Protein AF-A0AAV6K016-F1 (afdb_monomer)

Organism: NCBI:txid479676

Sequence (277 aa):
MRVSLERKKTILVPYMKEHVPKYHQWMQDPALLQATGSEPLTLDEEYQMQLSWTQDPQKQTFIVLDKELVVGDFIHGNAHTEAMVGDVNIYMNDLDDSQMAEIEIMIAEPKRKNVKHRFCYKESVFHDTCQHHVVLTGNIFSKTHHFPDFRVFQSIRRLVFVLKHETNVHEIGDSRGKGIGKESVLMLMAFAVENFSIHIFRAKIGESNEASLLMFRKLGFMEVSHSEIFKEVSLNLSLRALENDTNIASYNLYSSFAFYKTALVNMVKRLDQCDGS

InterPro domains:
  IPR000182 GNAT domain [PF13302] (11-110)
  IPR016181 Acyl-CoA N-acyltransferase [SSF55729] (3-112)
  IPR016181 Acyl-CoA N-acyltransferase [SSF55729] (174-224)
  IPR039135 N-acetyltransferase 9-like [PTHR13256] (3-113)

Radius of gyration: 28.61 Å; Cα contacts (8 Å, |Δi|>4): 320; chains: 1; bounding box: 78×41×94 Å

Secondary structure (DSSP, 8-state):
----EE-SSEEEEE--GGGHHHHHHHTT-HHHHHHHTPPP--HHHHHHHHHHHHH-TTEEEEEEEEGGG--SS--TT---GGGEEEEEEEE---SS-TTEEEEEEEE-SPPPP------------------S-------------------STTSSSSSS---------------TTSSHHHHHHHHHHHHHHHHH---EEEEEEETT-HHHHHHHHHTT-EEEEEETTTTEEEEEEETTHHHHT--------S-HHHHHHHHHHHHHHHHHHHTT-

Structure (mmCIF, N/CA/C/O backbone):
data_AF-A0AAV6K016-F1
#
_entry.id   AF-A0AAV6K016-F1
#
loop_
_atom_site.group_PDB
_atom_site.id
_atom_site.type_symbol
_atom_site.label_atom_id
_atom_site.label_alt_id
_atom_site.label_comp_id
_atom_site.label_asym_id
_atom_site.label_entity_id
_atom_site.label_seq_id
_atom_site.pdbx_PDB_ins_code
_atom_site.Cartn_x
_atom_site.Cartn_y
_atom_site.Cartn_z
_atom_site.occupancy
_atom_site.B_iso_or_equiv
_atom_site.auth_seq_id
_atom_site.auth_comp_id
_atom_site.auth_asym_id
_atom_site.auth_atom_id
_atom_site.pdbx_PDB_model_num
ATOM 1 N N . MET A 1 1 ? -2.444 18.853 -6.713 1.00 40.56 1 MET A N 1
ATOM 2 C CA . MET A 1 1 ? -3.832 18.754 -6.207 1.00 40.56 1 MET A CA 1
ATOM 3 C C . MET A 1 1 ? -3.907 17.486 -5.369 1.00 40.56 1 MET A C 1
ATOM 5 O O . MET A 1 1 ? -3.569 16.436 -5.892 1.00 40.56 1 MET A O 1
ATOM 9 N N . ARG A 1 2 ? -4.219 17.570 -4.070 1.00 60.19 2 ARG A N 1
ATOM 10 C CA . ARG A 1 2 ? -4.312 16.397 -3.179 1.00 60.19 2 ARG A CA 1
ATOM 11 C C . ARG A 1 2 ? -5.690 15.754 -3.362 1.00 60.19 2 ARG A C 1
ATOM 13 O O . ARG A 1 2 ? -6.633 16.113 -2.670 1.00 60.19 2 ARG A O 1
ATOM 20 N N . VAL A 1 3 ? -5.818 14.910 -4.382 1.00 79.12 3 VAL A N 1
ATOM 21 C CA . VAL A 1 3 ? -7.086 14.275 -4.773 1.00 79.12 3 VAL A CA 1
ATOM 22 C C . VAL A 1 3 ? -7.323 13.037 -3.914 1.00 79.12 3 VAL A C 1
ATOM 24 O O . VAL A 1 3 ? -6.416 12.225 -3.758 1.00 79.12 3 VAL A O 1
ATOM 27 N N . SER A 1 4 ? -8.531 12.888 -3.365 1.00 89.75 4 SER A N 1
ATOM 28 C CA . SER A 1 4 ? -8.984 11.606 -2.813 1.00 89.75 4 SER A CA 1
ATOM 29 C C . SER A 1 4 ? -9.671 10.795 -3.907 1.00 89.75 4 SER A C 1
ATOM 31 O O . SER A 1 4 ? -10.359 11.360 -4.757 1.00 89.75 4 SER A O 1
ATOM 33 N N . LEU A 1 5 ? -9.506 9.479 -3.874 1.00 88.94 5 LEU A N 1
ATOM 34 C CA . LEU A 1 5 ? -10.112 8.552 -4.822 1.00 88.94 5 LEU A CA 1
ATOM 35 C C . LEU A 1 5 ? -11.193 7.755 -4.103 1.00 88.94 5 LEU A C 1
ATOM 37 O O . LEU A 1 5 ? -10.978 7.306 -2.982 1.00 88.94 5 LEU A O 1
ATOM 41 N N . GLU A 1 6 ? -12.326 7.523 -4.755 1.00 90.94 6 GLU A N 1
ATOM 42 C CA . GLU A 1 6 ? -13.437 6.780 -4.162 1.00 90.94 6 GLU A CA 1
ATOM 43 C C . GLU A 1 6 ? -13.898 5.625 -5.042 1.00 90.94 6 GLU A C 1
ATOM 45 O O . GLU A 1 6 ? -14.009 5.736 -6.267 1.00 90.94 6 GLU A O 1
ATOM 50 N N . ARG A 1 7 ? -14.226 4.514 -4.389 1.00 87.50 7 ARG A N 1
ATOM 51 C CA . ARG A 1 7 ? -14.907 3.361 -4.970 1.00 87.50 7 ARG A CA 1
ATOM 52 C C . ARG A 1 7 ? -16.024 2.890 -4.022 1.00 87.50 7 ARG A C 1
ATOM 54 O O . ARG A 1 7 ? -16.551 3.667 -3.220 1.00 87.50 7 ARG A O 1
ATOM 61 N N . LYS A 1 8 ? -16.488 1.652 -4.210 1.00 84.44 8 LYS A N 1
ATOM 62 C CA . LYS A 1 8 ? -17.684 1.104 -3.564 1.00 84.44 8 LYS A CA 1
ATOM 63 C C . LYS A 1 8 ? -17.463 0.886 -2.069 1.00 84.44 8 LYS A C 1
ATOM 65 O O . LYS A 1 8 ? -18.353 1.206 -1.290 1.00 84.44 8 LYS A O 1
ATOM 70 N N . LYS A 1 9 ? -16.314 0.329 -1.694 1.00 85.81 9 LYS A N 1
ATOM 71 C CA . LYS A 1 9 ? -15.958 -0.027 -0.314 1.00 85.81 9 LYS A CA 1
ATOM 72 C C . LYS A 1 9 ? -14.790 0.797 0.208 1.00 85.81 9 LYS A C 1
ATOM 74 O O . LYS A 1 9 ? -14.604 0.892 1.415 1.00 85.81 9 LYS A O 1
ATOM 79 N N . THR A 1 10 ? -14.006 1.378 -0.692 1.00 91.38 10 THR A N 1
ATOM 80 C CA . THR A 1 10 ? -12.721 1.975 -0.347 1.00 91.38 10 THR A CA 1
ATOM 81 C C . THR A 1 10 ? -12.644 3.437 -0.752 1.00 91.38 10 THR A C 1
ATOM 83 O O . THR A 1 10 ? -13.096 3.833 -1.830 1.00 91.38 10 THR A O 1
ATOM 86 N N . ILE A 1 11 ? -12.023 4.230 0.118 1.00 94.94 11 ILE A N 1
ATOM 87 C CA . ILE A 1 11 ? -11.597 5.595 -0.176 1.00 94.94 11 ILE A CA 1
ATOM 88 C C . ILE A 1 11 ? -10.082 5.663 0.020 1.00 94.94 11 ILE A C 1
ATOM 90 O O . ILE A 1 11 ? -9.565 5.164 1.014 1.00 94.94 11 ILE A O 1
ATOM 94 N N . LEU A 1 12 ? -9.368 6.269 -0.926 1.00 96.31 12 LEU A N 1
ATOM 95 C CA . LEU A 1 12 ? -7.950 6.588 -0.788 1.00 96.31 12 LEU A CA 1
ATOM 96 C C . LEU A 1 12 ? -7.802 8.086 -0.557 1.00 96.31 12 LEU A C 1
ATOM 98 O O . LEU A 1 12 ? -8.243 8.887 -1.384 1.00 96.31 12 LEU A O 1
ATOM 102 N N . VAL A 1 13 ? -7.163 8.471 0.541 1.00 96.75 13 VAL A N 1
ATOM 103 C CA . VAL A 1 13 ? -6.832 9.870 0.839 1.00 96.75 13 VAL A CA 1
ATOM 104 C C . VAL A 1 13 ? -5.315 10.051 0.858 1.00 96.75 13 VAL A C 1
ATOM 106 O O . VAL A 1 13 ? -4.610 9.136 1.274 1.00 96.75 13 VAL A O 1
ATOM 109 N N . PRO A 1 14 ? -4.770 11.195 0.411 1.00 96.12 14 PRO A N 1
ATOM 110 C CA . PRO A 1 14 ? -3.332 11.451 0.510 1.00 96.12 14 PRO A CA 1
ATOM 111 C C . PRO A 1 14 ? -2.839 11.315 1.953 1.00 96.12 14 PRO A C 1
ATOM 113 O O . PRO A 1 14 ? -3.570 11.661 2.880 1.00 96.12 14 PRO A O 1
ATOM 116 N N . TYR A 1 15 ? -1.610 10.845 2.164 1.00 95.69 15 TYR A N 1
ATOM 117 C CA . TYR A 1 15 ? -1.057 10.750 3.514 1.00 95.69 15 TYR A CA 1
ATOM 118 C C . TYR A 1 15 ? -0.829 12.143 4.119 1.00 95.69 15 TYR A C 1
ATOM 120 O O . TYR A 1 15 ? -0.055 12.949 3.602 1.00 95.69 15 TYR A O 1
ATOM 128 N N . MET A 1 16 ? -1.552 12.449 5.199 1.00 95.31 16 MET A N 1
ATOM 129 C CA . MET A 1 16 ? -1.517 13.727 5.903 1.00 95.31 16 MET A CA 1
ATOM 130 C C . MET A 1 16 ? -0.914 13.571 7.297 1.00 95.31 16 MET A C 1
ATOM 132 O O . MET A 1 16 ? -0.866 12.476 7.859 1.00 95.31 16 MET A O 1
ATOM 136 N N . LYS A 1 17 ? -0.504 14.699 7.878 1.00 96.62 17 LYS A N 1
ATOM 137 C CA . LYS A 1 17 ? 0.090 14.767 9.214 1.00 96.62 17 LYS A CA 1
ATOM 138 C C . LYS A 1 17 ? -0.844 14.192 10.289 1.00 96.62 17 LYS A C 1
ATOM 140 O O . LYS A 1 17 ? -0.390 13.561 11.234 1.00 96.62 17 LYS A O 1
ATOM 145 N N . GLU A 1 18 ? -2.148 14.380 10.128 1.00 97.19 18 GLU A N 1
ATOM 146 C CA . GLU A 1 18 ? -3.204 13.930 11.036 1.00 97.19 18 GLU A CA 1
ATOM 147 C C . GLU A 1 18 ? -3.304 12.399 11.131 1.00 97.19 18 GLU A C 1
ATOM 149 O O . GLU A 1 18 ? -3.814 11.881 12.122 1.00 97.19 18 GLU A O 1
ATOM 154 N N . HIS A 1 19 ? -2.799 11.669 10.132 1.00 97.25 19 HIS A N 1
ATOM 155 C CA . HIS A 1 19 ? -2.783 10.205 10.119 1.00 97.25 19 HIS A CA 1
ATOM 156 C C . HIS A 1 19 ? -1.629 9.617 10.946 1.00 97.25 19 HIS A C 1
ATOM 158 O O . HIS A 1 19 ? -1.729 8.476 11.399 1.00 97.25 19 HIS A O 1
ATOM 164 N N . VAL A 1 20 ? -0.554 10.386 11.164 1.00 97.31 20 VAL A N 1
ATOM 165 C CA . VAL A 1 20 ? 0.692 9.914 11.793 1.00 97.31 20 VAL A CA 1
ATOM 166 C C . VAL A 1 20 ? 0.460 9.277 13.168 1.00 97.31 20 VAL A C 1
ATOM 168 O O . VAL A 1 20 ? 0.977 8.186 13.384 1.00 97.31 20 VAL A O 1
ATOM 171 N N . PRO A 1 21 ? -0.351 9.840 14.091 1.00 97.25 21 PRO A N 1
ATOM 172 C CA . PRO A 1 21 ? -0.566 9.210 15.394 1.00 97.25 21 PRO A CA 1
ATOM 173 C C . PRO A 1 21 ? -1.171 7.802 15.311 1.00 97.25 21 PRO A C 1
ATOM 175 O O . PRO A 1 21 ? -0.757 6.920 16.059 1.00 97.25 21 PRO A O 1
ATOM 178 N N . LYS A 1 22 ? -2.133 7.573 14.405 1.00 94.50 22 LYS A N 1
ATOM 179 C CA . LYS A 1 22 ? -2.752 6.250 14.221 1.00 94.50 22 LYS A CA 1
ATOM 180 C C . LYS A 1 22 ? -1.819 5.299 13.471 1.00 94.50 22 LYS A C 1
ATOM 182 O O . LYS A 1 22 ? -1.715 4.136 13.841 1.00 94.50 22 LYS A O 1
ATOM 187 N N . TYR A 1 23 ? -1.092 5.799 12.474 1.00 93.75 23 TYR A N 1
ATOM 188 C CA . TYR A 1 23 ? -0.079 5.015 11.769 1.00 93.75 23 TYR A CA 1
ATOM 189 C C . TYR A 1 23 ? 1.026 4.533 12.724 1.00 93.75 23 TYR A C 1
ATOM 191 O O . TYR A 1 23 ? 1.337 3.347 12.765 1.00 93.75 23 TYR A O 1
ATOM 199 N N . HIS A 1 24 ? 1.532 5.424 13.581 1.00 95.25 24 HIS A N 1
ATOM 200 C CA . HIS A 1 24 ? 2.513 5.095 14.614 1.00 95.25 24 HIS A CA 1
ATOM 201 C C . HIS A 1 24 ? 1.999 4.014 15.575 1.00 95.25 24 HIS A C 1
ATOM 203 O O . HIS A 1 24 ? 2.758 3.119 15.936 1.00 95.25 24 HIS A O 1
ATOM 209 N N . GLN A 1 25 ? 0.710 4.050 15.952 1.00 93.38 25 GLN A N 1
ATOM 210 C CA . GLN A 1 25 ? 0.085 2.988 16.754 1.00 93.38 25 GLN A CA 1
ATOM 211 C C . GLN A 1 25 ? 0.108 1.632 16.040 1.00 93.38 25 GLN A C 1
ATOM 213 O O . GLN A 1 25 ? 0.409 0.628 16.681 1.00 93.38 25 GLN A O 1
ATOM 218 N N . TRP A 1 26 ? -0.171 1.584 14.732 1.00 92.75 26 TRP A N 1
ATOM 219 C CA . TRP A 1 26 ? -0.040 0.350 13.951 1.00 92.75 26 TRP A CA 1
ATOM 220 C C . TRP A 1 26 ? 1.406 -0.151 13.917 1.00 92.75 26 TRP A C 1
ATOM 222 O O . TRP A 1 26 ? 1.646 -1.339 14.104 1.00 92.75 26 TRP A O 1
ATOM 232 N N . MET A 1 27 ? 2.376 0.751 13.760 1.00 91.56 27 MET A N 1
ATOM 233 C CA . MET A 1 27 ? 3.805 0.414 13.755 1.00 91.56 27 MET A CA 1
ATOM 234 C C . MET A 1 27 ? 4.364 0.048 15.143 1.00 91.56 27 MET A C 1
ATOM 236 O O . MET A 1 27 ? 5.553 -0.220 15.268 1.00 91.56 27 MET A O 1
ATOM 240 N N . GLN A 1 28 ? 3.531 -0.016 16.190 1.00 91.31 28 GLN A N 1
ATOM 241 C CA . GLN A 1 28 ? 3.901 -0.664 17.455 1.00 91.31 28 GLN A CA 1
ATOM 242 C C . GLN A 1 28 ? 3.629 -2.179 17.456 1.00 91.31 28 GLN A C 1
ATOM 244 O O . GLN A 1 28 ? 4.063 -2.862 18.383 1.00 91.31 28 GLN A O 1
ATOM 249 N N . ASP A 1 29 ? 2.904 -2.720 16.468 1.00 88.88 29 ASP A N 1
ATOM 250 C CA . ASP A 1 29 ? 2.621 -4.157 16.370 1.00 88.88 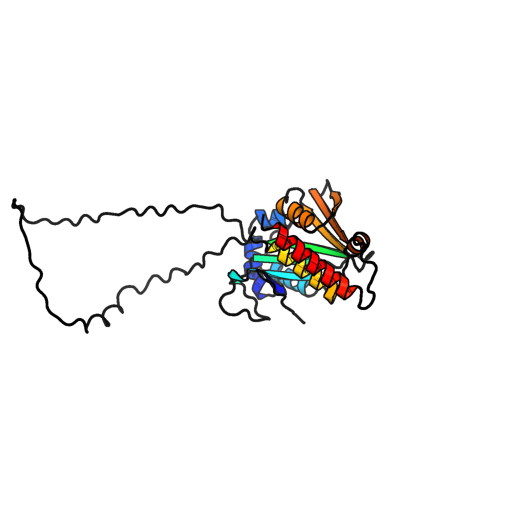29 ASP A CA 1
ATOM 251 C C . ASP A 1 29 ? 3.811 -4.907 15.735 1.00 88.88 29 ASP A C 1
ATOM 253 O O . ASP A 1 29 ? 4.086 -4.719 14.543 1.00 88.88 29 ASP A O 1
ATOM 257 N N . PRO A 1 30 ? 4.490 -5.815 16.470 1.00 89.38 30 PRO A N 1
ATOM 258 C CA . PRO A 1 30 ? 5.606 -6.590 15.932 1.00 89.38 30 PRO A CA 1
ATOM 259 C C . PRO A 1 30 ? 5.239 -7.425 14.702 1.00 89.38 30 PRO A C 1
ATOM 261 O O . PRO A 1 30 ? 6.082 -7.640 13.834 1.00 89.38 30 PRO A O 1
ATOM 264 N N . ALA A 1 31 ? 3.991 -7.899 14.607 1.00 86.44 31 ALA A N 1
ATOM 265 C CA . ALA A 1 31 ? 3.545 -8.677 13.458 1.00 86.44 31 ALA A CA 1
ATOM 266 C C . ALA A 1 31 ? 3.402 -7.805 12.202 1.00 86.44 31 ALA A C 1
ATOM 268 O O . ALA A 1 31 ? 3.682 -8.283 11.102 1.00 86.44 31 ALA A O 1
ATOM 269 N N . LEU A 1 32 ? 2.988 -6.540 12.354 1.00 85.50 32 LEU A N 1
ATOM 270 C CA . LEU A 1 32 ? 2.946 -5.587 11.244 1.00 85.50 32 LEU A CA 1
ATOM 271 C C . LEU A 1 32 ? 4.358 -5.184 10.826 1.00 85.50 32 LEU A C 1
ATOM 273 O O . LEU A 1 32 ? 4.665 -5.316 9.647 1.00 85.50 32 LEU A O 1
ATOM 277 N N . LEU A 1 33 ? 5.223 -4.816 11.777 1.00 84.19 33 LEU A N 1
ATOM 278 C CA . LEU A 1 33 ? 6.627 -4.478 11.505 1.00 84.19 33 LEU A CA 1
ATOM 279 C C . LEU A 1 33 ? 7.349 -5.598 10.746 1.00 84.19 33 LEU A C 1
ATOM 281 O O . LEU A 1 33 ? 7.987 -5.355 9.725 1.00 84.19 33 LEU A O 1
ATOM 285 N N . GLN A 1 34 ? 7.183 -6.849 11.190 1.00 82.38 34 GLN A N 1
ATOM 286 C CA . GLN A 1 34 ? 7.756 -8.003 10.501 1.00 82.38 34 GLN A CA 1
ATOM 287 C C . GLN A 1 34 ? 7.181 -8.175 9.087 1.00 82.38 34 GLN A C 1
ATOM 289 O O . GLN A 1 34 ? 7.920 -8.502 8.162 1.00 82.38 34 GLN A O 1
ATOM 294 N N . ALA A 1 35 ? 5.870 -7.985 8.909 1.00 79.69 35 ALA A N 1
ATOM 295 C CA . ALA A 1 35 ? 5.212 -8.164 7.616 1.00 79.69 35 ALA A CA 1
ATOM 296 C C . ALA A 1 35 ? 5.554 -7.061 6.601 1.00 79.69 35 ALA A C 1
ATOM 298 O O . ALA A 1 35 ? 5.506 -7.326 5.400 1.00 79.69 35 ALA A O 1
ATOM 299 N N . THR A 1 36 ? 5.875 -5.852 7.066 1.00 80.06 36 THR A N 1
ATOM 300 C CA . THR A 1 36 ? 6.297 -4.724 6.224 1.00 80.06 36 THR A CA 1
ATOM 301 C C . THR A 1 36 ? 7.814 -4.615 6.084 1.00 80.06 36 THR A C 1
ATOM 303 O O . THR A 1 36 ? 8.282 -3.835 5.263 1.00 80.06 36 THR A O 1
ATOM 306 N N . GLY A 1 37 ? 8.589 -5.371 6.872 1.00 78.56 37 GLY A N 1
ATOM 307 C CA . GLY A 1 37 ? 10.045 -5.223 6.941 1.00 78.56 37 GLY A CA 1
ATOM 308 C C . GLY A 1 37 ? 10.483 -3.885 7.547 1.00 78.56 37 GLY A C 1
ATOM 309 O O . GLY A 1 37 ? 11.560 -3.391 7.219 1.00 78.56 37 GLY A O 1
ATOM 310 N N . SER A 1 38 ? 9.640 -3.282 8.391 1.00 81.75 38 SER A N 1
ATOM 311 C CA . SER A 1 38 ? 9.887 -1.975 9.006 1.00 81.75 38 SER A CA 1
ATOM 312 C C . SER A 1 38 ? 10.553 -2.110 10.372 1.00 81.75 38 SER A C 1
ATOM 314 O O . SER A 1 38 ? 10.262 -3.031 11.134 1.00 81.75 38 SER A O 1
ATOM 316 N N . GLU A 1 39 ? 11.377 -1.126 10.719 1.00 84.31 39 GLU A N 1
ATOM 317 C CA . GLU A 1 39 ? 11.894 -0.937 12.075 1.00 84.31 39 GLU A CA 1
ATOM 318 C C . GLU A 1 39 ? 10.974 0.007 12.868 1.00 84.31 39 GLU A C 1
ATOM 320 O O . GLU A 1 39 ? 10.381 0.918 12.280 1.00 84.31 39 GLU A O 1
ATOM 325 N N . PRO A 1 40 ? 10.839 -0.173 14.194 1.00 90.25 40 PRO A N 1
ATOM 326 C CA . PRO A 1 40 ? 10.039 0.723 15.015 1.00 90.25 40 PRO A CA 1
ATOM 327 C C . PRO A 1 40 ? 10.680 2.113 15.078 1.00 90.25 40 PRO A C 1
ATOM 329 O O . PRO A 1 40 ? 11.866 2.254 15.377 1.00 90.25 40 PRO A O 1
ATOM 332 N N . LEU A 1 41 ? 9.867 3.143 14.859 1.00 92.25 41 LEU A N 1
ATOM 333 C CA . LEU A 1 41 ? 10.270 4.544 14.945 1.00 92.25 41 LEU A CA 1
ATOM 334 C C . LEU A 1 41 ? 9.589 5.236 16.124 1.00 92.25 41 LEU A C 1
ATOM 336 O O . LEU A 1 41 ? 8.497 4.860 16.556 1.00 92.25 41 LEU A O 1
ATOM 340 N N . THR A 1 42 ? 10.221 6.286 16.639 1.00 95.88 42 THR A N 1
ATOM 341 C CA . THR A 1 42 ? 9.570 7.230 17.551 1.00 95.88 42 THR A CA 1
ATOM 342 C C . THR A 1 42 ? 8.506 8.047 16.815 1.00 95.88 42 THR A C 1
ATOM 344 O O . THR A 1 42 ? 8.549 8.212 15.597 1.00 95.88 42 THR A O 1
ATOM 347 N N . LEU A 1 43 ? 7.547 8.615 17.553 1.00 96.12 43 LEU A N 1
ATOM 348 C CA . LEU A 1 43 ? 6.488 9.429 16.948 1.00 96.12 43 LEU A CA 1
ATOM 349 C C . LEU A 1 43 ? 7.042 10.635 16.163 1.00 96.12 43 LEU A C 1
ATOM 351 O O . LEU A 1 43 ? 6.501 10.991 15.119 1.00 96.12 43 LEU A O 1
ATOM 355 N N . ASP A 1 44 ? 8.122 11.256 16.642 1.00 97.44 44 ASP A N 1
ATOM 356 C CA . ASP A 1 44 ? 8.759 12.376 15.943 1.00 97.44 44 ASP A CA 1
ATOM 357 C C . ASP A 1 44 ? 9.434 11.928 14.640 1.00 97.44 44 ASP A C 1
ATOM 359 O O . ASP A 1 44 ? 9.335 12.626 13.628 1.00 97.44 44 ASP A O 1
ATOM 363 N N . GLU A 1 45 ? 10.066 10.752 14.627 1.00 96.12 45 GLU A N 1
ATOM 364 C CA . GLU A 1 45 ? 10.635 10.152 13.415 1.00 96.12 45 GLU A CA 1
ATOM 365 C C . GLU A 1 45 ? 9.550 9.794 12.391 1.00 96.12 45 GLU A C 1
ATOM 367 O O . GLU A 1 45 ? 9.740 10.049 11.203 1.00 96.12 45 GLU A O 1
ATOM 372 N N . GLU A 1 46 ? 8.384 9.310 12.829 1.00 96.06 46 GLU A N 1
ATOM 373 C CA . GLU A 1 46 ? 7.229 9.064 11.949 1.00 96.06 46 GLU A CA 1
ATOM 374 C C . GLU A 1 46 ? 6.737 10.351 11.273 1.00 96.06 46 GLU A C 1
ATOM 376 O O . GLU A 1 46 ? 6.426 10.360 10.080 1.00 96.06 46 GLU A O 1
ATOM 381 N N . TYR A 1 47 ? 6.729 11.481 11.992 1.00 96.88 47 TYR A N 1
ATOM 382 C CA . TYR A 1 47 ? 6.438 12.779 11.376 1.00 96.88 47 TYR A CA 1
ATOM 383 C C . TYR A 1 47 ? 7.490 13.174 10.331 1.00 96.88 47 TYR A C 1
ATOM 385 O O . TYR A 1 47 ? 7.128 13.712 9.282 1.00 96.88 47 TYR A O 1
ATOM 393 N N . GLN A 1 48 ? 8.778 12.910 10.581 1.00 96.56 48 GLN A N 1
ATOM 394 C CA . GLN A 1 48 ? 9.829 13.178 9.591 1.00 96.56 48 GLN A CA 1
ATOM 395 C C . GLN A 1 48 ? 9.697 12.273 8.359 1.00 96.56 48 GLN A C 1
ATOM 397 O O . GLN A 1 48 ? 9.851 12.751 7.235 1.00 96.56 48 GLN A O 1
ATOM 402 N N . MET A 1 49 ? 9.357 10.995 8.549 1.00 92.56 49 MET A N 1
ATOM 403 C CA . MET A 1 49 ? 9.096 10.052 7.457 1.00 92.56 49 MET A CA 1
ATOM 404 C C . MET A 1 49 ? 7.868 10.441 6.640 1.00 92.56 49 MET A C 1
ATOM 406 O O . MET A 1 49 ? 7.929 10.477 5.413 1.00 92.56 49 MET A O 1
ATOM 410 N N . GLN A 1 50 ? 6.773 10.833 7.289 1.00 95.50 50 GLN A N 1
ATOM 411 C CA . GLN A 1 50 ? 5.589 11.319 6.583 1.00 95.50 50 GLN A CA 1
ATOM 412 C C . GLN A 1 50 ? 5.916 12.532 5.702 1.00 95.50 50 GLN A C 1
ATOM 414 O O . GLN A 1 50 ? 5.465 12.601 4.553 1.00 95.50 50 GLN A O 1
ATOM 419 N N . LEU A 1 51 ? 6.710 13.479 6.212 1.00 94.19 51 LEU A N 1
ATOM 420 C CA . LEU A 1 51 ? 7.146 14.645 5.445 1.00 94.19 51 LEU A CA 1
ATOM 421 C C . LEU A 1 51 ? 8.036 14.255 4.264 1.00 94.19 51 LEU A C 1
ATOM 423 O O . LEU A 1 51 ? 7.777 14.726 3.156 1.00 94.19 51 LEU A O 1
ATOM 427 N N . SER A 1 52 ? 9.034 13.390 4.474 1.00 93.69 52 SER A N 1
ATOM 428 C CA . SER A 1 52 ? 9.947 12.966 3.406 1.00 93.69 52 SER A CA 1
ATOM 429 C C . SER A 1 52 ? 9.202 12.235 2.287 1.00 93.69 52 SER A C 1
ATOM 431 O O . SER A 1 52 ? 9.393 12.561 1.119 1.00 93.69 52 SER A O 1
ATOM 433 N N . TRP A 1 53 ? 8.268 11.340 2.623 1.00 91.31 53 TRP A N 1
ATOM 434 C CA . TRP A 1 53 ? 7.466 10.612 1.636 1.00 91.31 53 TRP A CA 1
ATOM 435 C C . TRP A 1 53 ? 6.499 11.516 0.878 1.00 91.31 53 TRP A C 1
ATOM 437 O O . TRP A 1 53 ? 6.286 11.331 -0.313 1.00 91.31 53 TRP A O 1
ATOM 447 N N . THR A 1 54 ? 5.918 12.514 1.548 1.00 90.12 54 THR A N 1
ATOM 448 C CA . THR A 1 54 ? 4.970 13.445 0.911 1.00 90.12 54 THR A CA 1
ATOM 449 C C . THR A 1 54 ? 5.666 14.454 -0.008 1.00 90.12 54 THR A C 1
ATOM 451 O O . THR A 1 54 ? 5.019 15.052 -0.869 1.00 90.12 54 THR A O 1
ATOM 454 N N . GLN A 1 55 ? 6.964 14.693 0.196 1.00 91.88 55 GLN A N 1
ATOM 455 C CA . GLN A 1 55 ? 7.772 15.609 -0.611 1.00 91.88 55 GLN A CA 1
ATOM 456 C C . GLN A 1 55 ? 8.522 14.911 -1.749 1.00 91.88 55 GLN A C 1
ATOM 458 O O . GLN A 1 55 ? 9.020 15.599 -2.640 1.00 91.88 55 GLN A O 1
ATOM 463 N N . ASP A 1 56 ? 8.595 13.581 -1.739 1.00 92.69 56 ASP A N 1
ATOM 464 C CA . ASP A 1 56 ? 9.248 12.811 -2.789 1.00 92.69 56 ASP A CA 1
ATOM 465 C C . ASP A 1 56 ? 8.391 12.811 -4.074 1.00 92.69 56 ASP A C 1
ATOM 467 O O . ASP A 1 56 ? 7.283 12.270 -4.082 1.00 92.69 56 ASP A O 1
ATOM 471 N N . PRO A 1 57 ? 8.871 13.402 -5.186 1.00 91.44 57 PRO A N 1
ATOM 472 C CA . PRO A 1 57 ? 8.121 13.441 -6.440 1.00 91.44 57 PRO A CA 1
ATOM 473 C C . PRO A 1 57 ? 7.970 12.062 -7.101 1.00 91.44 57 PRO A C 1
ATOM 475 O O . PRO A 1 57 ? 7.093 11.895 -7.947 1.00 91.44 57 PRO A O 1
ATOM 478 N N . GLN A 1 58 ? 8.807 11.088 -6.734 1.00 92.12 58 GLN A N 1
ATOM 479 C CA . GLN A 1 58 ? 8.777 9.719 -7.248 1.00 92.12 58 GLN A CA 1
ATOM 480 C C . GLN A 1 58 ? 7.980 8.771 -6.346 1.00 92.12 58 GLN A C 1
ATOM 482 O O . GLN A 1 58 ? 7.863 7.590 -6.668 1.00 92.12 58 GLN A O 1
ATOM 487 N N . LYS A 1 59 ? 7.388 9.263 -5.253 1.00 93.81 59 LYS A N 1
ATOM 488 C CA . LYS A 1 59 ? 6.551 8.464 -4.357 1.00 93.81 59 LYS A CA 1
ATOM 489 C C . LYS A 1 59 ? 5.149 9.050 -4.260 1.00 93.81 59 LYS A C 1
ATOM 491 O O . LYS A 1 59 ? 4.960 10.261 -4.206 1.00 93.81 59 LYS A O 1
ATOM 496 N N . GLN A 1 60 ? 4.140 8.185 -4.221 1.00 94.94 60 GLN A N 1
ATOM 497 C CA . GLN A 1 60 ? 2.807 8.575 -3.764 1.00 94.94 60 GLN A CA 1
ATOM 498 C C . GLN A 1 60 ? 2.328 7.595 -2.705 1.00 94.94 60 GLN A C 1
ATOM 500 O O . GLN A 1 60 ? 2.342 6.384 -2.917 1.00 94.94 60 GLN A O 1
ATOM 505 N N . THR A 1 61 ? 1.877 8.143 -1.580 1.00 95.44 61 THR A N 1
ATOM 506 C CA . THR A 1 61 ? 1.317 7.383 -0.462 1.00 95.44 61 THR A CA 1
ATOM 507 C C . THR A 1 61 ? -0.113 7.826 -0.221 1.00 95.44 61 THR A C 1
ATOM 509 O O . THR A 1 61 ? -0.392 9.012 -0.002 1.00 95.44 61 THR A O 1
ATOM 512 N N . PHE A 1 62 ? -1.015 6.852 -0.213 1.00 97.38 62 PHE A N 1
ATOM 513 C CA . PHE A 1 62 ? -2.402 7.046 0.166 1.00 97.38 62 PHE A CA 1
ATOM 514 C C . PHE A 1 62 ? -2.731 6.217 1.395 1.00 97.38 62 PHE A C 1
ATOM 516 O O . PHE A 1 62 ? -2.374 5.048 1.481 1.00 97.38 62 PHE A O 1
ATOM 523 N N . ILE A 1 63 ? -3.493 6.807 2.304 1.00 97.56 63 ILE A N 1
ATOM 524 C CA . ILE A 1 63 ? -4.151 6.079 3.375 1.00 97.56 63 ILE A CA 1
ATOM 525 C C . ILE A 1 63 ? -5.444 5.475 2.836 1.00 97.56 63 ILE A C 1
ATOM 527 O O . ILE A 1 63 ? -6.236 6.138 2.160 1.00 97.56 63 ILE A O 1
ATOM 531 N N . VAL A 1 64 ? -5.635 4.196 3.138 1.00 96.56 64 VAL A N 1
ATOM 532 C CA . VAL A 1 64 ? -6.817 3.413 2.802 1.00 96.56 64 VAL A CA 1
ATOM 533 C C . VAL A 1 64 ? -7.844 3.591 3.910 1.00 96.56 64 VAL A C 1
ATOM 535 O O . VAL A 1 64 ? -7.565 3.293 5.075 1.00 96.56 64 VAL A O 1
ATOM 538 N N . LEU A 1 65 ? -9.043 4.028 3.536 1.00 95.25 65 LEU A N 1
ATOM 539 C CA . LEU A 1 65 ? -10.198 4.106 4.418 1.00 95.25 65 LEU A CA 1
ATOM 540 C C . LEU A 1 65 ? -11.226 3.026 4.053 1.00 95.25 65 LEU A C 1
ATOM 542 O O . LEU A 1 65 ? -11.503 2.804 2.867 1.00 95.25 65 LEU A O 1
ATOM 546 N N . ASP A 1 66 ? -11.821 2.392 5.065 1.00 93.69 66 ASP A N 1
ATOM 547 C CA . ASP A 1 66 ? -13.048 1.603 4.895 1.00 93.69 66 ASP A CA 1
ATOM 548 C C . ASP A 1 66 ? -14.243 2.563 4.886 1.00 93.69 66 ASP A C 1
ATOM 550 O O . ASP A 1 66 ? -14.511 3.263 5.864 1.00 93.69 66 ASP A O 1
ATOM 554 N N . LYS A 1 67 ? -14.967 2.603 3.764 1.00 90.69 67 LYS A N 1
ATOM 555 C CA . LYS A 1 67 ? -16.104 3.506 3.560 1.00 90.69 67 LYS A CA 1
ATOM 556 C C . LYS A 1 67 ? -17.240 3.249 4.553 1.00 90.69 67 LYS A C 1
ATOM 558 O O . LYS A 1 67 ? -17.996 4.169 4.844 1.00 90.69 67 LYS A O 1
ATOM 563 N N . GLU A 1 68 ? -17.351 2.034 5.093 1.00 90.19 68 GLU A N 1
ATOM 564 C CA . GLU A 1 68 ? -18.339 1.693 6.126 1.00 90.19 68 GLU A CA 1
ATOM 565 C C . GLU A 1 68 ? -18.007 2.301 7.499 1.00 90.19 68 GLU A C 1
ATOM 567 O O . GLU A 1 68 ? -18.890 2.384 8.352 1.00 90.19 68 GLU A O 1
ATOM 572 N N . LEU A 1 69 ? -16.754 2.714 7.726 1.00 89.31 69 LEU A N 1
ATOM 573 C CA . LEU A 1 69 ? -16.288 3.275 8.998 1.00 89.31 69 LEU A CA 1
ATOM 574 C C . LEU A 1 69 ? -16.287 4.811 9.030 1.00 89.31 69 LEU A C 1
ATOM 576 O O . LEU A 1 69 ? -16.030 5.386 10.085 1.00 89.31 69 LEU A O 1
ATOM 580 N N . VAL A 1 70 ? -16.570 5.477 7.906 1.00 90.19 70 VAL A N 1
ATOM 581 C CA . VAL A 1 70 ? -16.637 6.945 7.837 1.00 90.19 70 VAL A CA 1
ATOM 582 C C . VAL A 1 70 ? -17.823 7.444 8.661 1.00 90.19 70 VAL A C 1
ATOM 584 O O . VAL A 1 70 ? -18.962 7.015 8.460 1.00 90.19 70 VAL A O 1
ATOM 587 N N . VAL A 1 71 ? -17.565 8.363 9.594 1.00 86.38 71 VAL A N 1
ATOM 588 C CA . VAL A 1 71 ? -18.611 8.923 10.457 1.00 86.38 71 VAL A CA 1
ATOM 589 C C . VAL A 1 71 ? -19.181 10.191 9.824 1.00 86.38 71 VAL A C 1
ATOM 591 O O . VAL A 1 71 ? -18.534 11.234 9.786 1.00 86.38 71 VAL A O 1
ATOM 594 N N . GLY A 1 72 ? -20.436 10.119 9.376 1.00 89.19 72 GLY A N 1
ATOM 595 C CA . GLY A 1 72 ? -21.108 11.222 8.685 1.00 89.19 72 GLY A CA 1
ATOM 596 C C . GLY A 1 72 ? -20.799 11.237 7.188 1.00 89.19 72 GLY A C 1
ATOM 597 O O . GLY A 1 72 ? -20.637 10.183 6.576 1.00 89.19 72 GLY A O 1
ATOM 598 N N . ASP A 1 73 ? -20.754 12.428 6.592 1.00 89.25 73 ASP A N 1
ATOM 599 C CA . ASP A 1 73 ? -20.446 12.584 5.171 1.00 89.25 73 ASP A CA 1
ATOM 600 C C . ASP A 1 73 ? -18.933 12.606 4.933 1.00 89.25 73 ASP A C 1
ATOM 602 O O . ASP A 1 73 ? -18.173 13.268 5.647 1.00 89.25 73 ASP A O 1
ATOM 606 N N . PHE A 1 74 ? -18.488 11.933 3.871 1.00 92.06 74 PHE A N 1
ATOM 607 C CA . PHE A 1 74 ? -17.104 12.040 3.432 1.00 92.06 74 PHE A CA 1
ATOM 608 C C . PHE A 1 74 ? -16.839 13.430 2.837 1.00 92.06 74 PHE A C 1
ATOM 610 O O . PHE A 1 74 ? -17.476 13.855 1.873 1.00 92.06 74 PHE A O 1
ATOM 617 N N . ILE A 1 75 ? -15.860 14.130 3.409 1.00 91.44 75 ILE A N 1
ATOM 618 C CA . ILE A 1 75 ? -15.418 15.455 2.967 1.00 91.44 75 ILE A CA 1
ATOM 619 C C . ILE A 1 75 ? -13.993 15.336 2.429 1.00 91.44 75 ILE A C 1
ATOM 621 O O . ILE A 1 75 ? -13.073 14.989 3.173 1.00 91.44 75 ILE A O 1
ATOM 625 N N . HIS A 1 76 ? -13.801 15.650 1.147 1.00 91.00 76 HIS A N 1
ATOM 626 C CA . HIS A 1 76 ? -12.476 15.688 0.532 1.00 91.00 76 HIS A CA 1
ATOM 627 C C . HIS A 1 76 ? -11.542 16.664 1.254 1.00 91.00 76 HIS A C 1
ATOM 629 O O . HIS A 1 76 ? -11.916 17.794 1.561 1.00 91.00 76 HIS A O 1
ATOM 635 N N . GLY A 1 77 ? -10.298 16.235 1.470 1.00 89.06 77 GLY A N 1
ATOM 636 C CA . GLY A 1 77 ? -9.279 17.028 2.160 1.00 89.06 77 GLY A CA 1
ATOM 637 C C . GLY A 1 77 ? -9.266 16.859 3.681 1.00 89.06 77 GLY A C 1
ATOM 638 O O . GLY A 1 77 ? -8.272 17.232 4.295 1.00 89.06 77 GLY A O 1
ATOM 639 N N . ASN A 1 78 ? -10.295 16.246 4.273 1.00 92.38 78 ASN A N 1
ATOM 640 C CA . ASN A 1 78 ? -10.253 15.816 5.669 1.00 92.38 78 ASN A CA 1
ATOM 641 C C . ASN A 1 78 ? -9.551 14.455 5.798 1.00 92.38 78 ASN A C 1
ATOM 643 O O . ASN A 1 78 ? -9.538 13.655 4.861 1.00 92.38 78 ASN A O 1
ATOM 647 N N . ALA A 1 79 ? -8.992 14.199 6.981 1.00 91.88 79 ALA A N 1
ATOM 648 C CA . ALA A 1 79 ? -8.218 12.995 7.270 1.00 91.88 79 ALA A CA 1
ATOM 649 C C . ALA A 1 79 ? -9.085 11.734 7.464 1.00 91.88 79 ALA A C 1
ATOM 651 O O . ALA A 1 79 ? -8.716 10.659 7.003 1.00 91.88 79 ALA A O 1
ATOM 652 N N . HIS A 1 80 ? -10.248 11.862 8.121 1.00 94.19 80 HIS A N 1
ATOM 653 C CA . HIS A 1 80 ? -11.130 10.729 8.471 1.00 94.19 80 HIS A CA 1
ATOM 654 C C . HIS A 1 80 ? -10.366 9.595 9.179 1.00 94.19 80 HIS A C 1
ATOM 656 O O . HIS A 1 80 ? -10.394 8.428 8.775 1.00 94.19 80 HIS A O 1
ATOM 662 N N . THR A 1 81 ? -9.618 9.953 10.232 1.00 92.62 81 THR A N 1
ATOM 663 C CA . THR A 1 81 ? -8.717 9.038 10.957 1.00 92.62 81 THR A CA 1
ATOM 664 C C . THR A 1 81 ? -9.446 7.830 11.549 1.00 92.62 81 THR A C 1
ATOM 666 O O . THR A 1 81 ? -8.874 6.740 11.667 1.00 92.62 81 THR A O 1
ATOM 669 N N . GLU A 1 82 ? -10.725 7.989 11.882 1.00 91.88 82 GLU A N 1
ATOM 670 C CA . GLU A 1 82 ? -11.599 6.933 12.379 1.00 91.88 82 GLU A CA 1
ATOM 671 C C . GLU A 1 82 ? -11.773 5.791 11.372 1.00 91.88 82 GLU A C 1
ATOM 673 O O . GLU A 1 82 ? -11.830 4.631 11.777 1.00 91.88 82 GLU A O 1
ATOM 678 N N . ALA A 1 83 ? -11.745 6.100 10.073 1.00 93.56 83 ALA A N 1
ATOM 679 C CA . ALA A 1 83 ? -11.967 5.143 8.998 1.00 93.56 83 ALA A CA 1
ATOM 680 C C . ALA A 1 83 ? -10.677 4.528 8.436 1.00 93.56 83 ALA A C 1
ATOM 682 O O . ALA A 1 83 ? -10.755 3.678 7.551 1.00 93.56 83 ALA A O 1
ATOM 683 N N . MET A 1 84 ? -9.493 4.933 8.918 1.00 94.81 84 MET A N 1
ATOM 684 C CA . MET A 1 84 ? -8.215 4.394 8.430 1.00 94.81 84 MET A CA 1
ATOM 685 C C . MET A 1 84 ? -8.091 2.900 8.718 1.00 94.81 84 MET A C 1
ATOM 687 O O . MET A 1 84 ? -8.279 2.484 9.864 1.00 94.81 84 MET A O 1
ATOM 691 N N . VAL A 1 85 ? -7.706 2.130 7.699 1.00 95.12 85 VAL A N 1
ATOM 692 C CA . VAL A 1 85 ? -7.522 0.670 7.790 1.00 95.12 85 VAL A CA 1
ATOM 693 C C . VAL A 1 85 ? -6.202 0.165 7.211 1.00 95.12 85 VAL A C 1
ATOM 695 O O . VAL A 1 85 ? -5.870 -1.009 7.380 1.00 95.12 85 VAL A O 1
ATOM 698 N N . GLY A 1 86 ? -5.448 1.023 6.527 1.00 95.12 86 GLY A N 1
ATOM 699 C CA . GLY A 1 86 ? -4.139 0.702 5.972 1.00 95.12 86 GLY A CA 1
ATOM 700 C C . GLY A 1 86 ? -3.613 1.807 5.063 1.00 95.12 86 GLY A C 1
ATOM 701 O O . GLY A 1 86 ? -4.098 2.938 5.115 1.00 95.12 86 GLY A O 1
ATOM 702 N N . ASP A 1 87 ? -2.671 1.468 4.195 1.00 96.31 87 ASP A N 1
ATOM 703 C CA . ASP A 1 87 ? -2.075 2.367 3.210 1.00 96.31 87 ASP A CA 1
ATOM 704 C C . ASP A 1 87 ? -1.684 1.619 1.928 1.00 96.31 87 ASP A C 1
ATOM 706 O O . ASP A 1 87 ? -1.573 0.389 1.887 1.00 96.31 87 ASP A O 1
ATOM 710 N N . VAL A 1 88 ? -1.528 2.388 0.854 1.00 96.00 88 VAL A N 1
ATOM 711 C CA . VAL A 1 88 ? -0.976 1.933 -0.418 1.00 96.00 88 VAL A CA 1
ATOM 712 C C . VAL A 1 88 ? 0.067 2.922 -0.914 1.00 96.00 88 VAL A C 1
ATOM 714 O O . VAL A 1 88 ? -0.156 4.137 -0.908 1.00 96.00 88 VAL A O 1
ATOM 717 N N . ASN A 1 89 ? 1.191 2.387 -1.376 1.00 96.25 89 ASN A N 1
ATOM 718 C CA . ASN A 1 89 ? 2.327 3.154 -1.867 1.00 96.25 89 ASN A CA 1
ATOM 719 C C . ASN A 1 89 ? 2.613 2.804 -3.320 1.00 96.25 89 ASN A C 1
ATOM 721 O O . ASN A 1 89 ? 2.452 1.657 -3.735 1.00 96.25 89 ASN A O 1
ATOM 725 N N . ILE A 1 90 ? 3.083 3.793 -4.072 1.00 95.25 90 ILE A N 1
ATOM 726 C CA . ILE A 1 90 ? 3.693 3.601 -5.385 1.00 95.25 90 ILE A CA 1
ATOM 727 C C . ILE A 1 90 ? 5.029 4.338 -5.443 1.00 95.25 90 ILE A C 1
ATOM 729 O O . ILE A 1 90 ? 5.120 5.490 -5.013 1.00 95.25 90 ILE A O 1
ATOM 733 N N . TYR A 1 91 ? 6.036 3.669 -5.996 1.00 94.31 91 TYR A N 1
ATOM 734 C CA . TYR A 1 91 ? 7.391 4.170 -6.193 1.00 94.31 91 TYR A CA 1
ATOM 735 C C . TYR A 1 91 ? 7.726 4.138 -7.682 1.00 94.31 91 TYR A C 1
ATOM 737 O O . TYR A 1 91 ? 7.689 3.087 -8.317 1.00 94.31 91 TYR A O 1
ATOM 745 N N . MET A 1 92 ? 8.052 5.298 -8.236 1.00 92.75 92 MET A N 1
ATOM 746 C CA . MET A 1 92 ? 8.352 5.533 -9.651 1.00 92.75 92 MET A CA 1
ATOM 747 C C . MET A 1 92 ? 9.839 5.864 -9.796 1.00 92.75 92 MET A C 1
ATOM 749 O O . MET A 1 92 ? 10.204 6.925 -10.289 1.00 92.75 92 MET A O 1
ATOM 753 N N . ASN A 1 93 ? 10.687 4.992 -9.252 1.00 82.12 93 ASN A N 1
ATOM 754 C CA . ASN A 1 93 ? 12.127 5.206 -9.103 1.00 82.12 93 ASN A CA 1
ATOM 755 C C . ASN A 1 93 ? 12.976 4.331 -10.041 1.00 82.12 93 ASN A C 1
ATOM 757 O O . ASN A 1 93 ? 14.197 4.283 -9.886 1.00 82.12 93 ASN A O 1
ATOM 761 N N . ASP A 1 94 ? 12.349 3.629 -10.988 1.00 82.19 94 ASP A N 1
ATOM 762 C CA . ASP A 1 94 ? 13.065 2.822 -11.970 1.00 82.19 94 ASP A CA 1
ATOM 763 C C . ASP A 1 94 ? 13.643 3.737 -13.062 1.00 82.19 94 ASP A C 1
ATOM 765 O O . ASP A 1 94 ? 12.919 4.342 -13.855 1.00 82.19 94 ASP A O 1
ATOM 769 N N . LEU A 1 95 ? 14.968 3.901 -13.042 1.00 76.38 95 LEU A N 1
ATOM 770 C CA . LEU A 1 95 ? 15.685 4.786 -13.965 1.00 76.38 95 LEU A CA 1
ATOM 771 C C . LEU A 1 95 ? 15.790 4.195 -15.375 1.00 76.38 95 LEU A C 1
ATOM 773 O O . LEU A 1 95 ? 15.981 4.948 -16.332 1.00 76.38 95 LEU A O 1
ATOM 777 N N . ASP A 1 96 ? 15.664 2.873 -15.493 1.00 84.00 96 ASP A N 1
ATOM 778 C CA . ASP A 1 96 ? 15.769 2.158 -16.760 1.00 84.00 96 ASP A CA 1
ATOM 779 C C . ASP A 1 96 ? 14.401 2.063 -17.459 1.00 84.00 96 ASP A C 1
ATOM 781 O O . ASP A 1 96 ? 14.337 2.048 -18.691 1.00 84.00 96 ASP A O 1
ATOM 785 N N . ASP A 1 97 ? 13.301 2.065 -16.694 1.00 86.75 97 ASP A N 1
ATOM 786 C CA . ASP A 1 97 ? 11.934 2.078 -17.222 1.00 86.75 97 ASP A CA 1
ATOM 787 C C . ASP A 1 97 ? 11.021 3.071 -16.486 1.00 86.75 97 ASP A C 1
ATOM 789 O O . ASP A 1 97 ? 10.358 2.746 -15.501 1.00 86.75 97 ASP A O 1
ATOM 793 N N . SER A 1 98 ? 10.889 4.278 -17.043 1.00 87.62 98 SER A N 1
ATOM 794 C CA . SER A 1 98 ? 10.031 5.340 -16.495 1.00 87.62 98 SER A CA 1
ATOM 795 C C . SER A 1 98 ? 8.531 5.023 -16.495 1.00 87.62 98 SER A C 1
ATOM 797 O O . SER A 1 98 ? 7.745 5.787 -15.938 1.00 87.62 98 SER A O 1
ATOM 799 N N . GLN A 1 99 ? 8.111 3.922 -17.126 1.00 89.75 99 GLN A N 1
ATOM 800 C CA . GLN A 1 99 ? 6.726 3.451 -17.118 1.00 89.75 99 GLN A CA 1
ATOM 801 C C . GLN A 1 99 ? 6.509 2.286 -16.148 1.00 89.75 99 GLN A C 1
ATOM 803 O O . GLN A 1 99 ? 5.389 1.762 -16.075 1.00 89.75 99 GLN A O 1
ATOM 808 N N . MET A 1 100 ? 7.553 1.878 -15.422 1.00 92.75 100 MET A N 1
ATOM 809 C CA . MET A 1 100 ? 7.476 0.909 -14.345 1.00 92.75 100 MET A CA 1
ATOM 810 C C . MET A 1 100 ? 7.327 1.614 -12.998 1.00 92.75 100 MET A C 1
ATOM 812 O O . MET A 1 100 ? 7.996 2.603 -12.709 1.00 92.75 100 MET A O 1
ATOM 816 N N . ALA A 1 101 ? 6.463 1.070 -12.147 1.00 94.94 101 ALA A N 1
ATOM 817 C CA . ALA A 1 101 ? 6.400 1.465 -10.752 1.00 94.94 101 ALA A CA 1
ATOM 818 C C . ALA A 1 101 ? 6.255 0.254 -9.834 1.00 94.94 101 ALA A C 1
ATOM 820 O O . ALA A 1 101 ? 5.554 -0.711 -10.146 1.00 94.94 101 ALA A O 1
ATOM 821 N N . GLU A 1 102 ? 6.898 0.329 -8.677 1.00 95.31 102 GLU A N 1
ATOM 822 C CA . GLU A 1 102 ? 6.711 -0.628 -7.594 1.00 95.31 102 GLU A CA 1
ATOM 823 C C . GLU A 1 102 ? 5.514 -0.205 -6.743 1.00 95.31 102 GLU A C 1
ATOM 825 O O . GLU A 1 102 ? 5.360 0.978 -6.446 1.00 95.31 102 GLU A O 1
ATOM 830 N N . ILE A 1 103 ? 4.647 -1.147 -6.375 1.00 95.44 103 ILE A N 1
ATOM 831 C CA . ILE A 1 103 ? 3.481 -0.895 -5.530 1.00 95.44 103 ILE A CA 1
ATOM 832 C C . ILE A 1 103 ? 3.515 -1.753 -4.274 1.00 95.44 103 ILE A C 1
ATOM 834 O O . ILE A 1 103 ? 3.823 -2.944 -4.317 1.00 95.44 103 ILE A O 1
ATOM 838 N N . GLU A 1 104 ? 3.116 -1.146 -3.164 1.00 93.62 104 GLU A N 1
ATOM 839 C CA . GLU A 1 104 ? 3.003 -1.798 -1.864 1.00 93.62 104 GLU A CA 1
ATOM 840 C C . GLU A 1 104 ? 1.625 -1.533 -1.268 1.00 93.62 104 GLU A C 1
ATOM 842 O O . GLU A 1 104 ? 0.993 -0.504 -1.523 1.00 93.62 104 GLU A O 1
ATOM 847 N N . ILE A 1 105 ? 1.155 -2.477 -0.461 1.00 92.94 105 ILE A N 1
ATOM 848 C CA . ILE A 1 105 ? -0.104 -2.354 0.258 1.00 92.94 105 ILE A CA 1
ATOM 849 C C . ILE A 1 105 ? -0.003 -2.990 1.635 1.00 92.94 105 ILE A C 1
ATOM 851 O O . ILE A 1 105 ? 0.413 -4.141 1.774 1.00 92.94 105 ILE A O 1
ATOM 855 N N . MET A 1 106 ? -0.509 -2.273 2.631 1.00 91.19 106 MET A N 1
ATOM 856 C CA . MET A 1 106 ? -0.749 -2.790 3.967 1.00 91.19 106 MET A CA 1
ATOM 857 C C . MET A 1 106 ? -2.217 -2.575 4.345 1.00 91.19 106 MET A C 1
ATOM 859 O O . MET A 1 106 ? -2.781 -1.509 4.133 1.00 91.19 106 MET A O 1
ATOM 863 N N . ILE A 1 107 ? -2.841 -3.591 4.949 1.00 90.19 107 ILE A N 1
ATOM 864 C CA . ILE A 1 107 ? -4.109 -3.450 5.682 1.00 90.19 107 ILE A CA 1
ATOM 865 C C . ILE A 1 107 ? -3.802 -3.746 7.146 1.00 90.19 107 ILE A C 1
ATOM 867 O O . ILE A 1 107 ? -3.620 -4.907 7.518 1.00 90.19 107 ILE A O 1
ATOM 871 N N . ALA A 1 108 ? -3.686 -2.703 7.958 1.00 85.44 108 ALA A N 1
ATOM 872 C CA . ALA A 1 108 ? -3.206 -2.788 9.330 1.00 85.44 108 ALA A CA 1
ATOM 873 C C . ALA A 1 108 ? -4.256 -3.366 10.291 1.00 85.44 108 ALA A C 1
ATOM 875 O O . ALA A 1 108 ? -3.907 -4.125 11.192 1.00 85.44 108 ALA A O 1
ATOM 876 N N . GLU A 1 109 ? -5.545 -3.095 10.065 1.00 79.25 109 GLU A N 1
ATOM 877 C CA . GLU A 1 109 ? -6.597 -3.576 10.968 1.00 79.25 109 GLU A CA 1
ATOM 878 C C . GLU A 1 109 ? -6.705 -5.120 10.932 1.00 79.25 109 GLU A C 1
ATOM 880 O O . GLU A 1 109 ? -6.782 -5.720 9.848 1.00 79.25 109 GLU A O 1
ATOM 885 N N . PRO A 1 110 ? -6.660 -5.804 12.093 1.00 64.00 110 PRO A N 1
ATOM 886 C CA . PRO A 1 110 ? -6.524 -7.255 12.160 1.00 64.00 110 PRO A CA 1
ATOM 887 C C . PRO A 1 110 ? -7.821 -8.003 11.837 1.00 64.00 110 PRO A C 1
ATOM 889 O O . PRO A 1 110 ? -8.930 -7.513 12.057 1.00 64.00 110 PRO A O 1
ATOM 892 N N . LYS A 1 111 ? -7.666 -9.269 11.409 1.00 51.12 111 LYS A N 1
ATOM 893 C CA . LYS A 1 111 ? -8.798 -10.195 11.291 1.00 51.12 111 LYS A CA 1
ATOM 894 C C . LYS A 1 111 ? -9.348 -10.549 12.668 1.00 51.12 111 LYS A C 1
ATOM 896 O O . LYS A 1 111 ? -8.617 -11.133 13.473 1.00 51.12 111 LYS A O 1
ATOM 901 N N . ARG A 1 112 ? -10.634 -10.309 12.940 1.00 48.31 112 ARG A N 1
ATOM 902 C CA . ARG A 1 112 ? -11.252 -10.862 14.156 1.00 48.31 112 ARG A CA 1
ATOM 903 C C . ARG A 1 112 ? -11.418 -12.370 13.959 1.00 48.31 112 ARG A C 1
ATOM 905 O O . ARG A 1 112 ? -12.116 -12.827 13.058 1.00 48.31 112 ARG A O 1
ATOM 912 N N . LYS A 1 113 ? -10.832 -13.180 14.848 1.00 33.94 113 LYS A N 1
ATOM 913 C CA . LYS A 1 113 ? -11.312 -14.557 15.050 1.00 33.94 113 LYS A CA 1
ATOM 914 C C . LYS A 1 113 ? -12.737 -14.429 15.584 1.00 33.94 113 LYS A C 1
ATOM 916 O O . LYS A 1 113 ? -12.928 -13.753 16.588 1.00 33.94 113 LYS A O 1
ATOM 921 N N . ASN A 1 114 ? -13.719 -15.039 14.920 1.00 32.34 114 ASN A N 1
ATOM 922 C CA . ASN A 1 114 ? -15.114 -15.079 15.365 1.00 32.34 114 ASN A CA 1
ATOM 923 C C . ASN A 1 114 ? -15.215 -15.613 16.804 1.00 32.34 114 ASN A C 1
ATOM 925 O O . ASN A 1 114 ? -15.417 -16.809 17.020 1.00 32.34 114 ASN A O 1
ATOM 929 N N . VAL A 1 115 ? -15.112 -14.744 17.808 1.00 31.53 115 VAL A N 1
ATOM 930 C CA . VAL A 1 115 ? -15.595 -15.058 19.144 1.00 31.53 115 VAL A CA 1
ATOM 931 C C . VAL A 1 115 ? -17.100 -14.927 19.027 1.00 31.53 115 VAL A C 1
ATOM 933 O O . VAL A 1 115 ? -17.654 -13.833 19.103 1.00 31.53 115 VAL A O 1
ATOM 936 N N . LYS A 1 116 ? -17.781 -16.053 18.786 1.0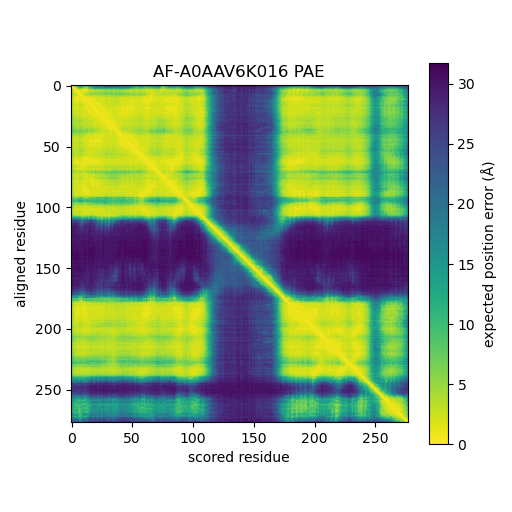0 29.08 116 LYS A N 1
ATOM 937 C CA . LYS A 1 116 ? -19.205 -16.152 19.093 1.00 29.08 116 LYS A CA 1
ATOM 938 C C . LYS A 1 116 ? -19.326 -15.824 20.578 1.00 29.08 116 LYS A C 1
ATOM 940 O O . LYS A 1 116 ? -19.165 -16.711 21.415 1.00 29.08 116 LYS A O 1
ATOM 945 N N . HIS A 1 117 ? -19.602 -14.568 20.917 1.00 31.75 117 HIS A N 1
ATOM 946 C CA . HIS A 1 117 ? -20.182 -14.249 22.206 1.00 31.75 117 HIS A CA 1
ATOM 947 C C . HIS A 1 117 ? -21.547 -14.927 22.210 1.00 31.75 117 HIS A C 1
ATOM 949 O O . HIS A 1 117 ? -22.553 -14.394 21.749 1.00 31.75 117 HIS A O 1
ATOM 955 N N . ARG A 1 118 ? -21.569 -16.175 22.685 1.00 27.83 118 ARG A N 1
ATOM 956 C CA . ARG A 1 118 ? -22.780 -16.776 23.210 1.00 27.83 118 ARG A CA 1
ATOM 957 C C . ARG A 1 118 ? -23.177 -15.844 24.345 1.00 27.83 118 ARG A C 1
ATOM 959 O O . ARG A 1 118 ? -22.537 -15.861 25.394 1.00 27.83 118 ARG A O 1
ATOM 966 N N . PHE A 1 119 ? -24.161 -14.983 24.101 1.00 28.56 119 PHE A N 1
ATOM 967 C CA . PHE A 1 119 ? -24.852 -14.258 25.155 1.00 28.56 119 PHE A CA 1
ATOM 968 C C . PHE A 1 119 ? -25.447 -15.314 26.092 1.00 28.56 119 PHE A C 1
ATOM 970 O O . PHE A 1 119 ? -26.550 -15.813 25.886 1.00 28.56 119 PHE A O 1
ATOM 977 N N . CYS A 1 120 ? -24.676 -15.729 27.093 1.00 23.84 120 CYS A N 1
ATOM 978 C CA . CYS A 1 120 ? -25.222 -16.363 28.273 1.00 23.84 120 CYS A CA 1
ATOM 979 C C . CYS A 1 120 ? -25.867 -15.236 29.069 1.00 23.84 120 CYS A C 1
ATOM 981 O O . CYS A 1 120 ? -25.196 -14.562 29.848 1.00 23.84 120 CYS A O 1
ATOM 983 N N . TYR A 1 121 ? -27.169 -15.035 28.871 1.00 27.92 121 TYR A N 1
ATOM 984 C CA . TYR A 1 121 ? -27.989 -14.460 29.925 1.00 27.92 121 TYR A CA 1
ATOM 985 C C . TYR A 1 121 ? -27.844 -15.383 31.139 1.00 27.92 121 TYR A C 1
ATOM 987 O O . TYR A 1 121 ? -28.426 -16.464 31.186 1.00 27.92 121 TYR A O 1
ATOM 995 N N . LYS A 1 122 ? -26.999 -15.005 32.100 1.00 26.06 122 LYS A N 1
ATOM 996 C CA . LYS A 1 122 ? -27.151 -15.499 33.464 1.00 26.06 122 LYS A CA 1
ATOM 997 C C . LYS A 1 122 ? -28.237 -14.636 34.086 1.00 26.06 122 LYS A C 1
ATOM 999 O O . LYS A 1 122 ? -27.981 -13.485 34.422 1.00 26.06 122 LYS A O 1
ATOM 1004 N N . GLU A 1 123 ? -29.441 -15.184 34.208 1.00 26.17 123 GLU A N 1
ATOM 1005 C CA . GLU A 1 123 ? -30.417 -14.675 35.166 1.00 26.17 123 GLU A CA 1
ATOM 1006 C C . GLU A 1 123 ? -29.794 -14.802 36.559 1.00 26.17 123 GLU A C 1
ATOM 1008 O O . GLU A 1 123 ? -29.728 -15.880 37.147 1.00 26.17 123 GLU A O 1
ATOM 1013 N N . SER A 1 124 ? -29.257 -13.705 37.080 1.00 30.02 124 SER A N 1
ATOM 1014 C CA . SER A 1 124 ? -28.962 -13.592 38.500 1.00 30.02 124 SER A CA 1
ATOM 1015 C C . SER A 1 124 ? -30.274 -13.273 39.207 1.00 30.02 124 SER A C 1
ATOM 1017 O O . SER A 1 124 ? -30.725 -12.128 39.206 1.00 30.02 124 SER A O 1
ATOM 1019 N N . VAL A 1 125 ? -30.899 -14.307 39.770 1.00 28.00 125 VAL A N 1
ATOM 1020 C CA . VAL A 1 125 ? -32.027 -14.186 40.697 1.00 28.00 125 VAL A CA 1
ATOM 1021 C C . VAL A 1 125 ? -31.545 -13.393 41.913 1.00 28.00 125 VAL A C 1
ATOM 1023 O O . VAL A 1 125 ? -30.717 -13.875 42.684 1.00 28.00 125 VAL A O 1
ATOM 1026 N N . PHE A 1 126 ? -32.053 -12.173 42.085 1.00 25.50 126 PHE A N 1
ATOM 1027 C CA . PHE A 1 126 ? -31.973 -11.473 43.362 1.00 25.50 126 PHE A CA 1
ATOM 1028 C C . PHE A 1 126 ? -32.867 -12.220 44.361 1.00 25.50 126 PHE A C 1
ATOM 1030 O O . PHE A 1 126 ? -34.077 -12.325 44.170 1.00 25.50 126 PHE A O 1
ATOM 1037 N N . HIS A 1 127 ? -32.264 -12.799 45.399 1.00 26.50 127 HIS A N 1
ATOM 1038 C CA . HIS A 1 127 ? -32.984 -13.229 46.594 1.00 26.50 127 HIS A CA 1
ATOM 1039 C C . HIS A 1 127 ? -33.213 -12.001 47.474 1.00 26.50 127 HIS A C 1
ATOM 1041 O O . HIS A 1 127 ? -32.310 -11.574 48.191 1.00 26.50 127 HIS A O 1
ATOM 1047 N N . ASP A 1 128 ? -34.425 -11.454 47.423 1.00 27.88 128 ASP A N 1
ATOM 1048 C CA . ASP A 1 128 ? -34.921 -10.568 48.469 1.00 27.88 128 ASP A CA 1
ATOM 1049 C C . ASP A 1 128 ? -35.243 -11.410 49.708 1.00 27.88 128 ASP A C 1
ATOM 1051 O O . ASP A 1 128 ? -36.152 -12.242 49.732 1.00 27.88 128 ASP A O 1
ATOM 1055 N N . THR A 1 129 ? -34.465 -11.201 50.765 1.00 28.12 129 THR A N 1
ATOM 1056 C CA . THR A 1 129 ? -34.775 -11.675 52.110 1.00 28.12 129 THR A CA 1
ATOM 1057 C C . THR A 1 129 ? -35.992 -10.926 52.649 1.00 28.12 129 THR A C 1
ATOM 1059 O O . THR A 1 129 ? -35.863 -9.829 53.188 1.00 28.12 129 THR A O 1
ATOM 1062 N N . CYS A 1 130 ? -37.173 -11.535 52.568 1.00 26.17 130 CYS A N 1
ATOM 1063 C CA . CYS A 1 130 ? -38.305 -11.173 53.416 1.00 26.17 130 CYS A CA 1
ATOM 1064 C C . CYS A 1 130 ? -38.317 -12.077 54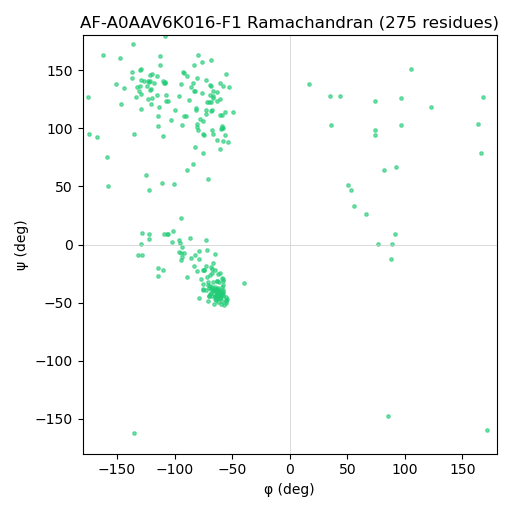.656 1.00 26.17 130 CYS A C 1
ATOM 1066 O O . CYS A 1 130 ? -38.763 -13.220 54.600 1.00 26.17 130 CYS A O 1
ATOM 1068 N N . GLN A 1 131 ? -37.880 -11.558 55.804 1.00 27.97 131 GLN A N 1
ATOM 1069 C CA . GLN A 1 131 ? -38.455 -11.986 57.078 1.00 27.97 131 GLN A CA 1
ATOM 1070 C C . GLN A 1 131 ? -39.622 -11.045 57.364 1.00 27.97 131 GLN A C 1
ATOM 1072 O O . GLN A 1 131 ? -39.404 -9.854 57.558 1.00 27.97 131 GLN A O 1
ATOM 1077 N N . HIS A 1 132 ? -40.850 -11.556 57.301 1.00 29.91 132 HIS A N 1
ATOM 1078 C CA . HIS A 1 132 ? -41.767 -11.645 58.441 1.00 29.91 132 HIS A CA 1
ATOM 1079 C C . HIS A 1 132 ? -43.039 -12.401 58.016 1.00 29.91 132 HIS A C 1
ATOM 1081 O O . HIS A 1 132 ? -43.716 -12.031 57.065 1.00 29.91 132 HIS A O 1
ATOM 1087 N N . HIS A 1 133 ? -43.350 -13.425 58.813 1.00 28.25 133 HIS A N 1
ATOM 1088 C CA . HIS A 1 133 ? -44.614 -14.156 58.939 1.00 28.25 133 HIS A CA 1
ATOM 1089 C C . HIS A 1 133 ? -45.045 -15.146 57.842 1.00 28.25 133 HIS A C 1
ATOM 1091 O O . HIS A 1 133 ? -45.689 -14.836 56.847 1.00 28.25 133 HIS A O 1
ATOM 1097 N N . VAL A 1 134 ? -44.762 -16.407 58.174 1.00 27.16 134 VAL A N 1
ATOM 1098 C CA . VAL A 1 134 ? -45.436 -17.637 57.751 1.00 27.16 134 VAL A CA 1
ATOM 1099 C C . VAL A 1 134 ? -46.905 -17.612 58.186 1.00 27.16 134 VAL A C 1
ATOM 1101 O O . VAL A 1 134 ? -47.134 -17.527 59.386 1.00 27.16 134 VAL A O 1
ATOM 1104 N N . VAL A 1 135 ? -47.859 -17.800 57.261 1.00 26.86 135 VAL A N 1
ATOM 1105 C CA . VAL A 1 135 ? -49.069 -18.640 57.441 1.00 26.86 135 VAL A CA 1
ATOM 1106 C C . VAL A 1 135 ? -49.512 -19.192 56.075 1.00 26.86 135 VAL A C 1
ATOM 1108 O O . VAL A 1 135 ? -49.457 -18.514 55.055 1.00 26.86 135 VAL A O 1
ATOM 1111 N N . LEU A 1 136 ? -49.899 -20.468 56.094 1.00 26.41 136 LEU A N 1
ATOM 1112 C CA . LEU A 1 136 ? -50.195 -21.377 54.988 1.00 26.41 136 LEU A CA 1
ATOM 1113 C C . LEU A 1 136 ? -51.594 -21.207 54.352 1.00 26.41 136 LEU A C 1
ATOM 1115 O O . LEU A 1 136 ? -52.547 -20.799 55.007 1.00 26.41 136 LEU A O 1
ATOM 1119 N N . THR A 1 137 ? -51.695 -21.775 53.141 1.00 26.19 137 THR A N 1
ATOM 1120 C CA . THR A 1 137 ? -52.864 -22.367 52.441 1.00 26.19 137 THR A CA 1
ATOM 1121 C C . THR A 1 137 ? -53.665 -21.531 51.428 1.00 26.19 137 THR A C 1
ATOM 1123 O O . THR A 1 137 ? -54.228 -20.495 51.745 1.00 26.19 137 THR A O 1
ATOM 1126 N N . GLY A 1 138 ? -53.803 -22.111 50.221 1.00 25.17 138 GLY A N 1
ATOM 1127 C CA . GLY A 1 138 ? -55.083 -22.221 49.504 1.00 25.17 138 GLY A CA 1
ATOM 1128 C C . GLY A 1 138 ? -55.425 -21.176 48.433 1.00 25.17 138 GLY A C 1
ATOM 1129 O O . GLY A 1 138 ? -55.886 -20.096 48.756 1.00 25.17 138 GLY A O 1
ATOM 1130 N N . ASN A 1 139 ? -55.268 -21.569 47.161 1.00 29.03 139 ASN A N 1
ATOM 1131 C CA . ASN A 1 139 ? -56.134 -21.322 45.990 1.00 29.03 139 ASN A CA 1
ATOM 1132 C C . ASN A 1 139 ? -57.215 -20.203 46.030 1.00 29.03 139 ASN A C 1
ATOM 1134 O O . ASN A 1 139 ? -58.053 -20.205 46.921 1.00 29.03 139 ASN A O 1
ATOM 1138 N N . ILE A 1 140 ? -57.322 -19.455 44.906 1.00 27.08 140 ILE A N 1
ATOM 1139 C CA . ILE A 1 140 ? -58.531 -18.836 44.274 1.00 27.08 140 ILE A CA 1
ATOM 1140 C C . ILE A 1 140 ? -58.498 -17.297 44.072 1.00 27.08 140 ILE A C 1
ATOM 1142 O O . ILE A 1 140 ? -58.479 -16.514 45.008 1.00 27.08 140 ILE A O 1
ATOM 1146 N N . PHE A 1 141 ? -58.571 -16.923 42.782 1.00 25.64 141 PHE A N 1
ATOM 1147 C CA . PHE A 1 141 ? -59.177 -15.750 42.116 1.00 25.64 141 PHE A CA 1
ATOM 1148 C C . PHE A 1 141 ? -59.043 -14.296 42.640 1.00 25.64 141 PHE A C 1
ATOM 1150 O O . PHE A 1 141 ? -59.618 -13.898 43.643 1.00 25.64 141 PHE A O 1
ATOM 1157 N N . SER A 1 142 ? -58.608 -13.458 41.684 1.00 27.33 142 SER A N 1
ATOM 1158 C CA . SER A 1 142 ? -59.205 -12.172 41.260 1.00 27.33 142 SER A CA 1
ATOM 1159 C C . SER A 1 142 ? -59.081 -10.927 42.150 1.00 27.33 142 SER A C 1
ATOM 1161 O O . SER A 1 142 ? -59.638 -10.857 43.237 1.00 27.33 142 SER A O 1
ATOM 1163 N N . LYS A 1 143 ? -58.515 -9.853 41.582 1.00 27.64 143 LYS A N 1
ATOM 1164 C CA . LYS A 1 143 ? -59.257 -8.692 41.035 1.00 27.64 143 LYS A CA 1
ATOM 1165 C C . LYS A 1 143 ? -58.294 -7.536 40.739 1.00 27.64 143 LYS A C 1
ATOM 1167 O O . LYS A 1 143 ? -57.569 -7.068 41.604 1.00 27.64 143 LYS A O 1
ATOM 1172 N N . THR A 1 144 ? -58.355 -7.038 39.510 1.00 33.47 144 THR A N 1
ATOM 1173 C CA . THR A 1 144 ? -57.892 -5.708 39.090 1.00 33.47 144 THR A CA 1
ATOM 1174 C C . THR A 1 144 ? -58.790 -4.621 39.675 1.00 33.47 144 THR A C 1
ATOM 1176 O O . THR A 1 144 ? -60.003 -4.773 39.556 1.00 33.47 144 THR A O 1
ATOM 1179 N N . HIS A 1 145 ? -58.236 -3.516 40.190 1.00 29.14 145 HIS A N 1
ATOM 1180 C CA . HIS A 1 145 ? -58.909 -2.208 40.294 1.00 29.14 145 HIS A CA 1
ATOM 1181 C C . HIS A 1 145 ? -57.954 -1.071 39.886 1.00 29.14 145 HIS A C 1
ATOM 1183 O O . HIS A 1 145 ? -56.737 -1.186 39.992 1.00 29.14 145 HIS A O 1
ATOM 1189 N N . HIS A 1 146 ? -58.563 -0.031 39.325 1.00 27.94 146 HIS A N 1
ATOM 1190 C CA . HIS A 1 146 ? -58.028 0.989 38.422 1.00 27.94 146 HIS A CA 1
ATOM 1191 C C . HIS A 1 146 ? -57.887 2.361 39.119 1.00 27.94 146 HIS A C 1
ATOM 1193 O O . HIS A 1 146 ? -58.350 2.499 40.248 1.00 27.94 146 HIS A O 1
ATOM 1199 N N . PHE A 1 147 ? -57.386 3.353 38.359 1.00 26.95 147 PHE A N 1
ATOM 1200 C CA . PHE A 1 147 ? -57.417 4.829 38.536 1.00 26.95 147 PHE A CA 1
ATOM 1201 C C . PHE A 1 147 ? -56.100 5.515 38.981 1.00 26.95 147 PHE A C 1
ATOM 1203 O O . PHE A 1 147 ? -55.324 4.928 39.725 1.00 26.95 147 PHE A O 1
ATOM 1210 N N . PRO A 1 148 ? -55.864 6.795 38.606 1.00 31.20 148 PRO A N 1
ATOM 1211 C CA . PRO A 1 148 ? -55.746 7.314 37.234 1.00 31.20 148 PRO A CA 1
ATOM 1212 C C . PRO A 1 148 ? -54.555 8.297 37.057 1.00 31.20 148 PRO A C 1
ATOM 1214 O O . PRO A 1 148 ? -53.950 8.756 38.014 1.00 31.20 148 PRO A O 1
ATOM 1217 N N . ASP A 1 149 ? -54.299 8.681 35.805 1.00 27.55 149 ASP A N 1
ATOM 1218 C CA . ASP A 1 149 ? -53.574 9.896 35.379 1.00 27.55 149 ASP A CA 1
ATOM 1219 C C . ASP A 1 149 ? -52.035 9.940 35.555 1.00 27.55 149 ASP A C 1
ATOM 1221 O O . ASP A 1 149 ? -51.467 10.348 36.566 1.00 27.55 149 ASP A O 1
ATOM 1225 N N . PHE A 1 150 ? -51.323 9.567 34.487 1.00 30.83 150 PHE A N 1
ATOM 1226 C CA . PHE A 1 150 ? -49.860 9.528 34.410 1.00 30.83 150 PHE A CA 1
ATOM 1227 C C . PHE A 1 150 ? -49.306 10.764 33.671 1.00 30.83 150 PHE A C 1
ATOM 1229 O O . PHE A 1 150 ? -48.527 10.646 32.729 1.00 30.83 150 PHE A O 1
ATOM 1236 N N . ARG A 1 151 ? -49.694 11.979 34.086 1.00 33.25 151 ARG A N 1
ATOM 1237 C CA . ARG A 1 151 ? -49.045 13.238 33.642 1.00 33.25 151 ARG A CA 1
ATOM 1238 C C . ARG A 1 151 ? -47.944 13.742 34.585 1.00 33.25 151 ARG A C 1
ATOM 1240 O O . ARG A 1 151 ? -47.597 14.916 34.553 1.00 33.25 151 ARG A O 1
ATOM 1247 N N . VAL A 1 152 ? -47.347 12.859 35.391 1.00 32.41 152 VAL A N 1
ATOM 1248 C CA . VAL A 1 152 ? -46.238 13.206 36.314 1.00 32.41 152 VAL A CA 1
ATOM 1249 C C . VAL A 1 152 ? -45.013 12.283 36.158 1.00 32.41 152 VAL A C 1
ATOM 1251 O O . VAL A 1 152 ? -44.040 12.383 36.893 1.00 32.41 152 VAL A O 1
ATOM 1254 N N . PHE A 1 153 ? -44.973 11.429 35.130 1.00 26.84 153 PHE A N 1
ATOM 1255 C CA . PHE A 1 153 ? -43.827 10.534 34.877 1.00 26.84 153 PHE A CA 1
ATOM 1256 C C . PHE A 1 153 ? -42.868 10.998 33.773 1.00 26.84 153 PHE A C 1
ATOM 1258 O O . PHE A 1 153 ? -41.973 10.257 33.373 1.00 26.84 153 PHE A O 1
ATOM 1265 N N . GLN A 1 154 ? -43.005 12.242 33.309 1.00 26.16 154 GLN A N 1
ATOM 1266 C CA . GLN A 1 154 ? -42.030 12.877 32.411 1.00 26.16 154 GLN A CA 1
ATOM 1267 C C . GLN A 1 154 ? -41.006 13.764 33.137 1.00 26.16 154 GLN A C 1
ATOM 1269 O O . GLN A 1 154 ? -40.146 14.357 32.491 1.00 26.16 154 GLN A O 1
ATOM 1274 N N . SER A 1 155 ? -41.021 13.818 34.474 1.00 23.58 155 SER A N 1
ATOM 1275 C CA . SER A 1 155 ? -40.135 14.718 35.233 1.00 23.58 155 SER A CA 1
ATOM 1276 C C . SER A 1 155 ? -39.216 14.030 36.251 1.00 23.58 155 SER A C 1
ATOM 1278 O O . SER A 1 155 ? -38.436 14.713 36.905 1.00 23.58 155 SER A O 1
ATOM 1280 N N . ILE A 1 156 ? -39.204 12.691 36.328 1.00 28.14 156 ILE A N 1
ATOM 1281 C CA . ILE A 1 156 ? -38.331 11.916 37.243 1.00 28.14 156 ILE A CA 1
ATOM 1282 C C . ILE A 1 156 ? -37.448 10.922 36.465 1.00 28.14 156 ILE A C 1
ATOM 1284 O O . ILE A 1 156 ? -37.312 9.752 36.801 1.00 28.14 156 ILE A O 1
ATOM 1288 N N . ARG A 1 157 ? -36.822 11.390 35.381 1.00 24.38 157 ARG A N 1
ATOM 1289 C CA . ARG A 1 157 ? -35.718 10.671 34.710 1.00 24.38 157 ARG A CA 1
ATOM 1290 C C . ARG A 1 157 ? -34.424 11.481 34.634 1.00 24.38 157 ARG A C 1
ATOM 1292 O O . ARG A 1 157 ? -33.486 11.080 33.958 1.00 24.38 157 ARG A O 1
ATOM 1299 N N . ARG A 1 158 ? -34.368 12.624 35.326 1.00 27.41 158 ARG A N 1
ATOM 1300 C CA . ARG A 1 158 ? -33.297 13.619 35.173 1.00 27.41 158 ARG A CA 1
ATOM 1301 C C . ARG A 1 158 ? -32.285 13.672 36.317 1.00 27.41 158 ARG A C 1
ATOM 1303 O O . ARG A 1 158 ? -31.480 14.593 36.331 1.00 27.41 158 ARG A O 1
ATOM 1310 N N . LEU A 1 159 ? -32.298 12.740 37.272 1.00 24.72 159 LEU A N 1
ATOM 1311 C CA . LEU A 1 159 ? -31.387 12.867 38.412 1.00 24.72 159 LEU A CA 1
ATOM 1312 C C . LEU A 1 159 ? -31.086 11.559 39.154 1.00 24.72 159 LEU A C 1
ATOM 1314 O O . LEU A 1 159 ? -31.181 11.520 40.370 1.00 24.72 159 LEU A O 1
ATOM 1318 N N . VAL A 1 160 ? -30.694 10.499 38.441 1.00 21.67 160 VAL A N 1
ATOM 1319 C CA . VAL A 1 160 ? -29.838 9.440 39.008 1.00 21.67 160 VAL A CA 1
ATOM 1320 C C . VAL A 1 160 ? -28.934 8.915 37.878 1.00 21.67 160 VAL A C 1
ATOM 1322 O O . VAL A 1 160 ? -29.436 8.461 36.856 1.00 21.67 160 VAL A O 1
ATOM 1325 N N . PHE A 1 161 ? -27.616 9.013 38.081 1.00 21.58 161 PHE A N 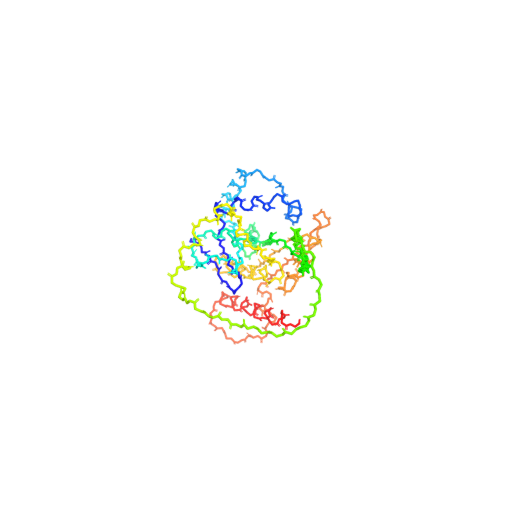1
ATOM 1326 C CA . PHE A 1 161 ? -26.490 8.576 37.232 1.00 21.58 161 PHE A CA 1
ATOM 1327 C C . PHE A 1 161 ? -26.037 9.478 36.069 1.00 21.58 161 PHE A C 1
ATOM 1329 O O . PHE A 1 161 ? -25.966 9.095 34.906 1.00 21.58 161 PHE A O 1
ATOM 1336 N N . VAL A 1 162 ? -25.556 10.666 36.448 1.00 26.61 162 VAL A N 1
ATOM 1337 C CA . VAL A 1 162 ? -24.237 11.128 35.979 1.00 26.61 162 VAL A CA 1
ATOM 1338 C C . VAL A 1 162 ? -23.193 10.110 36.476 1.00 26.61 162 VAL A C 1
ATOM 1340 O O . VAL A 1 162 ? -23.289 9.675 37.621 1.00 26.61 162 VAL A O 1
ATOM 1343 N N . LEU A 1 163 ? -22.219 9.765 35.624 1.00 25.33 163 LEU A N 1
ATOM 1344 C CA . LEU A 1 163 ? -21.168 8.732 35.771 1.00 25.33 163 LEU A CA 1
ATOM 1345 C C . LEU A 1 163 ? -21.501 7.337 35.202 1.00 25.33 163 LEU A C 1
ATOM 1347 O O . LEU A 1 163 ? -21.567 6.349 35.924 1.00 25.33 163 LEU A O 1
ATOM 1351 N N . LYS A 1 164 ? -21.628 7.272 33.871 1.00 24.73 164 LYS A N 1
ATOM 1352 C CA . LYS A 1 164 ? -20.912 6.314 33.002 1.00 24.73 164 LYS A CA 1
ATOM 1353 C C . LYS A 1 164 ? -20.898 6.862 31.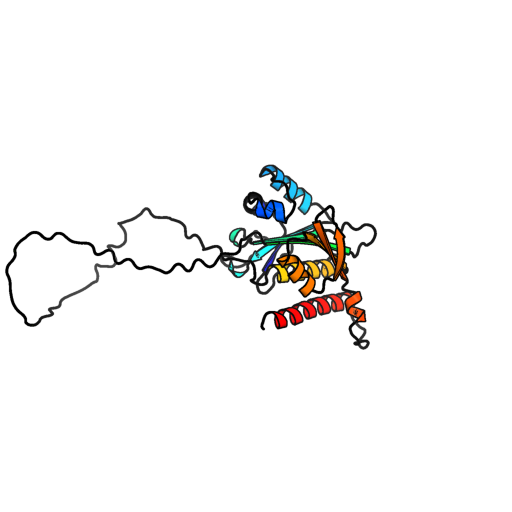569 1.00 24.73 164 LYS A C 1
ATOM 1355 O O . LYS A 1 164 ? -21.640 6.435 30.694 1.00 24.73 164 LYS A O 1
ATOM 1360 N N . HIS A 1 165 ? -20.052 7.867 31.348 1.00 27.22 165 HIS A N 1
ATOM 1361 C CA . HIS A 1 165 ? -19.464 8.103 30.031 1.00 27.22 165 HIS A CA 1
ATOM 1362 C C . HIS A 1 165 ? -18.385 7.023 29.854 1.00 27.22 165 HIS A C 1
ATOM 1364 O O . HIS A 1 165 ? -17.209 7.257 30.098 1.00 27.22 165 HIS A O 1
ATOM 1370 N N . GLU A 1 166 ? -18.798 5.806 29.517 1.00 26.59 166 GLU A N 1
ATOM 1371 C CA . GLU A 1 166 ? -17.895 4.760 29.043 1.00 26.59 166 GLU A CA 1
ATOM 1372 C C . GLU A 1 166 ? -18.228 4.576 27.570 1.00 26.59 166 GLU A C 1
ATOM 1374 O O . GLU A 1 166 ? -19.200 3.924 27.211 1.00 26.59 166 GLU A O 1
ATOM 1379 N N . THR A 1 167 ? -17.465 5.301 26.749 1.00 26.94 167 THR A N 1
ATOM 1380 C CA . THR A 1 167 ? -17.087 4.935 25.384 1.00 26.94 167 THR A CA 1
ATOM 1381 C C . THR A 1 167 ? -18.154 4.192 24.572 1.00 26.94 167 THR A C 1
ATOM 1383 O O . THR A 1 167 ? -18.270 2.969 24.653 1.00 26.94 167 THR A O 1
ATOM 1386 N N . ASN A 1 168 ? -18.815 4.902 23.653 1.00 25.00 168 ASN A N 1
ATOM 1387 C CA . ASN A 1 168 ? -19.142 4.291 22.367 1.00 25.00 168 ASN A CA 1
ATOM 1388 C C . ASN A 1 168 ? -17.808 3.908 21.713 1.00 25.00 168 ASN A C 1
ATOM 1390 O O . ASN A 1 168 ? -17.252 4.663 20.919 1.00 25.00 168 ASN A O 1
ATOM 1394 N N . VAL A 1 169 ? -17.250 2.762 22.102 1.00 33.16 169 VAL A N 1
ATOM 1395 C CA . VAL A 1 169 ? -16.299 2.057 21.259 1.00 33.16 169 VAL A CA 1
ATOM 1396 C C . VAL A 1 169 ? -17.165 1.616 20.090 1.00 33.16 169 VAL A C 1
ATOM 1398 O O . VAL A 1 169 ? -17.900 0.636 20.196 1.00 33.16 169 VAL A O 1
ATOM 1401 N N . HIS A 1 170 ? -17.185 2.399 19.009 1.00 34.97 170 HIS A N 1
ATOM 1402 C CA . HIS A 1 170 ? -17.549 1.834 17.719 1.00 34.97 170 HIS A CA 1
ATOM 1403 C C . HIS A 1 170 ? -16.690 0.581 17.596 1.00 34.97 170 HIS A C 1
ATOM 1405 O O . HIS A 1 170 ? -15.464 0.672 17.645 1.00 34.97 170 HIS A O 1
ATOM 1411 N N . GLU A 1 171 ? -17.318 -0.594 17.586 1.00 38.97 171 GLU A N 1
ATOM 1412 C CA . GLU A 1 171 ? -16.595 -1.830 17.353 1.00 38.97 171 GLU A CA 1
ATOM 1413 C C . GLU A 1 171 ? -15.922 -1.690 15.986 1.00 38.97 171 GLU A C 1
ATOM 1415 O O . GLU A 1 171 ? -16.585 -1.813 14.961 1.00 38.97 171 GLU A O 1
ATOM 1420 N N . ILE A 1 172 ? -14.623 -1.367 15.976 1.00 47.03 172 ILE A N 1
ATOM 1421 C CA . ILE A 1 172 ? -13.830 -1.259 14.753 1.00 47.03 172 ILE A CA 1
ATOM 1422 C C . ILE A 1 172 ? -13.922 -2.632 14.085 1.00 47.03 172 ILE A C 1
AT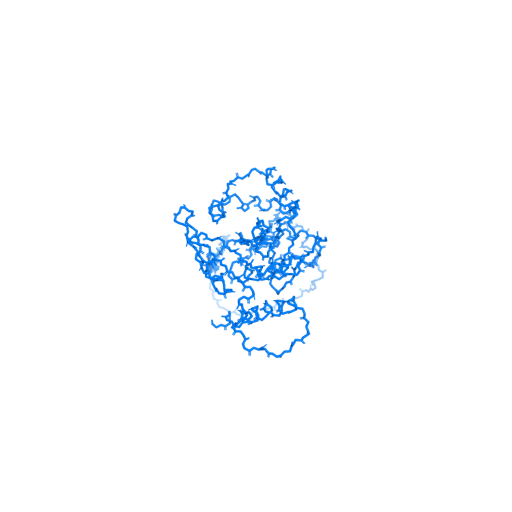OM 1424 O O . ILE A 1 172 ? -13.508 -3.654 14.653 1.00 47.03 172 ILE A O 1
ATOM 1428 N N . GLY A 1 173 ? -14.621 -2.657 12.952 1.00 48.78 173 GLY A N 1
ATOM 1429 C CA . GLY A 1 173 ? -14.915 -3.859 12.192 1.00 48.78 173 GLY A CA 1
ATOM 1430 C C . GLY A 1 173 ? -13.664 -4.368 11.483 1.00 48.78 173 GLY A C 1
ATOM 1431 O O . GLY A 1 173 ? -12.866 -3.590 10.967 1.00 48.78 173 GLY A O 1
ATOM 1432 N N . ASP A 1 174 ? -13.509 -5.690 11.439 1.00 63.47 174 ASP A N 1
ATOM 1433 C CA . ASP A 1 174 ? -12.456 -6.365 10.676 1.00 63.47 174 ASP A CA 1
ATOM 1434 C C . ASP A 1 174 ? -12.527 -5.961 9.198 1.00 63.47 174 ASP A C 1
ATOM 1436 O O . ASP A 1 174 ? -13.501 -6.273 8.516 1.00 63.47 174 ASP A O 1
ATOM 1440 N N . SER A 1 175 ? -11.505 -5.265 8.705 1.00 67.31 175 SER A N 1
ATOM 1441 C CA . SER A 1 175 ? -11.469 -4.744 7.333 1.00 67.31 175 SER A CA 1
ATOM 1442 C C . SER A 1 175 ? -10.755 -5.683 6.350 1.00 67.31 175 SER A C 1
ATOM 1444 O O . SER A 1 175 ? -10.789 -5.486 5.129 1.00 67.31 175 SER A O 1
ATOM 1446 N N . ARG A 1 176 ? -10.132 -6.763 6.840 1.00 70.00 176 ARG A N 1
ATOM 1447 C CA . ARG A 1 176 ? -9.455 -7.752 5.994 1.00 70.00 176 ARG A CA 1
ATOM 1448 C C . ARG A 1 176 ? -10.474 -8.721 5.395 1.00 70.00 176 ARG A C 1
ATOM 1450 O O . ARG A 1 176 ? -11.436 -9.140 6.020 1.00 70.00 176 ARG A O 1
ATOM 1457 N N . GLY A 1 177 ? -10.246 -9.138 4.148 1.00 67.62 177 GLY A N 1
ATOM 1458 C CA . GLY A 1 177 ? -11.143 -10.079 3.457 1.00 67.62 177 GLY A CA 1
ATOM 1459 C C . GLY A 1 177 ? -12.454 -9.472 2.937 1.00 67.62 177 GLY A C 1
ATOM 1460 O O . GLY A 1 177 ? -13.214 -10.178 2.286 1.00 67.62 177 GLY A O 1
ATOM 1461 N N . LYS A 1 178 ? -12.687 -8.165 3.124 1.00 77.50 178 LYS A N 1
ATOM 1462 C CA . LYS A 1 178 ? -13.811 -7.429 2.516 1.00 77.50 178 LYS A CA 1
ATOM 1463 C C . LYS A 1 178 ? -13.592 -7.048 1.042 1.00 77.50 178 LYS A C 1
ATOM 1465 O O . LYS A 1 178 ? -14.497 -6.508 0.404 1.00 77.50 178 LYS A O 1
ATOM 1470 N N . GLY A 1 179 ? -12.400 -7.298 0.497 1.00 83.06 179 GLY A N 1
ATOM 1471 C CA . GLY A 1 179 ? -11.988 -6.857 -0.843 1.00 83.06 179 GLY A CA 1
ATOM 1472 C C . GLY A 1 179 ? -11.336 -5.469 -0.887 1.00 83.06 179 GLY A C 1
ATOM 1473 O O . GLY A 1 179 ? -10.914 -5.053 -1.959 1.00 83.06 179 GLY A O 1
ATOM 1474 N N . ILE A 1 180 ? -11.184 -4.794 0.261 1.00 88.25 180 ILE A N 1
ATOM 1475 C CA . ILE A 1 180 ? -10.590 -3.448 0.361 1.00 88.25 180 ILE A CA 1
ATOM 1476 C C . ILE A 1 180 ? -9.194 -3.406 -0.259 1.00 88.25 180 ILE A C 1
ATOM 1478 O O . ILE A 1 180 ? -8.950 -2.585 -1.128 1.00 88.25 180 ILE A O 1
ATOM 1482 N N . GLY A 1 181 ? -8.294 -4.328 0.104 1.00 88.88 181 GLY A N 1
ATOM 1483 C CA . GLY A 1 181 ? -6.925 -4.270 -0.420 1.00 88.88 181 GLY A CA 1
ATOM 1484 C C . GLY A 1 181 ? -6.837 -4.415 -1.944 1.00 88.88 181 GLY A C 1
ATOM 1485 O O . GLY A 1 181 ? -6.091 -3.702 -2.610 1.00 88.88 181 GLY A O 1
ATOM 1486 N N . LYS A 1 182 ? -7.683 -5.274 -2.514 1.00 87.50 182 LYS A N 1
ATOM 1487 C CA . LYS A 1 182 ? -7.820 -5.450 -3.962 1.00 87.50 182 LYS A CA 1
ATOM 1488 C C . LYS A 1 182 ? -8.343 -4.173 -4.631 1.00 87.50 182 LYS A C 1
ATOM 1490 O O . LYS A 1 182 ? -7.804 -3.758 -5.652 1.00 87.50 182 LYS A O 1
ATOM 1495 N N . GLU A 1 183 ? -9.362 -3.540 -4.050 1.00 89.88 183 GLU A N 1
ATOM 1496 C CA . GLU A 1 183 ? -9.927 -2.272 -4.527 1.00 89.88 183 GLU A CA 1
ATOM 1497 C C . GLU A 1 183 ? -8.892 -1.136 -4.448 1.00 89.88 183 GLU A C 1
ATOM 1499 O O . GLU A 1 183 ? -8.707 -0.426 -5.437 1.00 89.88 183 GLU A O 1
ATOM 1504 N N . SER A 1 184 ? -8.135 -1.039 -3.348 1.00 91.81 184 SER A N 1
ATOM 1505 C CA . SER A 1 184 ? -7.057 -0.059 -3.160 1.00 91.81 184 SER A CA 1
ATOM 1506 C C . SER A 1 184 ? -5.961 -0.178 -4.218 1.00 91.81 184 SER A C 1
ATOM 1508 O O . SER A 1 184 ? -5.598 0.826 -4.827 1.00 91.81 184 SER A O 1
ATOM 1510 N N . VAL A 1 185 ? -5.459 -1.392 -4.482 1.00 91.88 185 VAL A N 1
ATOM 1511 C CA . VAL A 1 185 ? -4.432 -1.622 -5.515 1.00 91.88 185 VAL A CA 1
ATOM 1512 C C . VAL A 1 185 ? -4.946 -1.200 -6.893 1.00 91.88 185 VAL A C 1
ATOM 1514 O O . VAL A 1 185 ? -4.266 -0.476 -7.615 1.00 91.88 185 VAL A O 1
ATOM 1517 N N . LEU A 1 186 ? -6.177 -1.580 -7.247 1.00 89.69 186 LEU A N 1
ATOM 1518 C CA . LEU A 1 186 ? -6.785 -1.214 -8.531 1.00 89.69 186 LEU A CA 1
ATOM 1519 C C . LEU A 1 186 ? -6.982 0.302 -8.675 1.00 89.69 186 LEU A C 1
ATOM 1521 O O . LEU A 1 186 ? -6.790 0.848 -9.762 1.00 89.69 186 LEU A O 1
ATOM 1525 N N . MET A 1 187 ? -7.367 0.985 -7.594 1.00 91.00 187 MET A N 1
ATOM 1526 C CA . MET A 1 187 ? -7.488 2.445 -7.559 1.00 91.00 187 MET A CA 1
ATOM 1527 C C . MET A 1 187 ? -6.131 3.128 -7.732 1.00 91.00 187 MET A C 1
ATOM 1529 O O . MET A 1 187 ? -6.030 4.061 -8.526 1.00 91.00 187 MET A O 1
ATOM 1533 N N . LEU A 1 188 ? -5.094 2.641 -7.044 1.00 93.19 188 LEU A N 1
ATOM 1534 C CA . LEU A 1 188 ? -3.733 3.162 -7.150 1.00 93.19 188 LEU A CA 1
ATOM 1535 C C . LEU A 1 188 ? -3.162 2.974 -8.562 1.00 93.19 188 LEU A C 1
ATOM 1537 O O . LEU A 1 188 ? -2.632 3.919 -9.140 1.00 93.19 188 LEU A O 1
ATOM 1541 N N . MET A 1 189 ? -3.326 1.788 -9.153 1.00 91.00 189 MET A N 1
ATOM 1542 C CA . MET A 1 189 ? -2.897 1.516 -10.528 1.00 91.00 189 MET A CA 1
ATOM 1543 C C . MET A 1 189 ? -3.611 2.420 -11.537 1.00 91.00 189 MET A C 1
ATOM 1545 O O . MET A 1 189 ? -2.972 2.969 -12.431 1.00 91.00 189 MET A O 1
ATOM 1549 N N . ALA A 1 190 ? -4.928 2.609 -11.388 1.00 87.12 190 ALA A N 1
ATOM 1550 C CA . ALA A 1 190 ? -5.688 3.519 -12.242 1.00 87.12 190 ALA A CA 1
ATOM 1551 C C . ALA A 1 190 ? -5.182 4.957 -12.111 1.00 87.12 190 ALA A C 1
ATOM 1553 O O . ALA A 1 190 ? -4.923 5.604 -13.119 1.00 87.12 190 ALA A O 1
ATOM 1554 N N . PHE A 1 191 ? -4.963 5.429 -10.885 1.00 88.75 191 PHE A N 1
ATOM 1555 C CA . PHE A 1 191 ? -4.374 6.738 -10.635 1.00 88.75 191 PHE A CA 1
ATOM 1556 C C . PHE A 1 191 ? -2.986 6.887 -11.277 1.00 88.75 191 PHE A C 1
ATOM 1558 O O . PHE A 1 191 ? -2.708 7.921 -11.882 1.00 88.75 191 PHE A O 1
ATOM 1565 N N . ALA A 1 192 ? -2.144 5.854 -11.212 1.00 91.25 192 ALA A N 1
ATOM 1566 C CA . ALA A 1 192 ? -0.796 5.875 -11.769 1.00 91.25 192 ALA A CA 1
ATOM 1567 C C . ALA A 1 192 ? -0.768 5.904 -13.303 1.00 91.25 192 ALA A C 1
ATOM 1569 O O . ALA A 1 192 ? -0.025 6.690 -13.894 1.00 91.25 192 ALA A O 1
ATOM 1570 N N . VAL A 1 193 ? -1.628 5.112 -13.952 1.00 87.50 193 VAL A N 1
ATOM 1571 C CA . VAL A 1 193 ? -1.864 5.211 -15.401 1.00 87.50 193 VAL A CA 1
ATOM 1572 C C . VAL A 1 193 ? -2.333 6.621 -15.749 1.00 87.50 193 VAL A C 1
ATOM 1574 O O . VAL A 1 193 ? -1.852 7.211 -16.715 1.00 87.50 193 VAL A O 1
ATOM 1577 N N . GLU A 1 194 ? -3.264 7.165 -14.956 1.00 84.69 194 GLU A N 1
ATOM 1578 C CA . GLU A 1 194 ? -3.918 8.432 -15.265 1.00 84.69 194 GLU A CA 1
ATOM 1579 C C . GLU A 1 194 ? -3.000 9.654 -15.140 1.00 84.69 194 GLU A C 1
ATOM 1581 O O . GLU A 1 194 ? -3.102 10.586 -15.936 1.00 84.69 194 GLU A O 1
ATOM 1586 N N . ASN A 1 195 ? -2.114 9.654 -14.146 1.00 88.56 195 ASN A N 1
ATOM 1587 C CA . ASN A 1 195 ? -1.351 10.843 -13.763 1.00 88.56 195 ASN A CA 1
ATOM 1588 C C . ASN A 1 195 ? 0.137 10.746 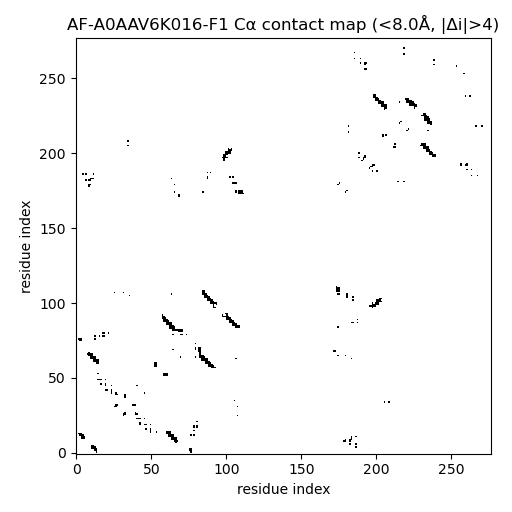-14.108 1.00 88.56 195 ASN A C 1
ATOM 1590 O O . ASN A 1 195 ? 0.786 11.780 -14.244 1.00 88.56 195 ASN A O 1
ATOM 1594 N N . PHE A 1 196 ? 0.672 9.533 -14.269 1.00 89.75 196 PHE A N 1
ATOM 1595 C CA . PHE A 1 196 ? 2.112 9.307 -14.429 1.00 89.75 196 PHE A CA 1
ATOM 1596 C C . PHE A 1 196 ? 2.469 8.440 -15.642 1.00 89.75 196 PHE A C 1
ATOM 1598 O O . PHE A 1 196 ? 3.646 8.219 -15.894 1.00 89.75 196 PHE A O 1
ATOM 1605 N N . SER A 1 197 ? 1.486 7.982 -16.429 1.00 88.69 197 SER A N 1
ATOM 1606 C CA . SER A 1 197 ? 1.715 7.084 -17.579 1.00 88.69 197 SER A CA 1
ATOM 1607 C C . SER A 1 197 ? 2.468 5.797 -17.203 1.00 88.69 197 SER A C 1
ATOM 1609 O O . SER A 1 197 ? 3.238 5.255 -17.993 1.00 88.69 197 SER A O 1
ATOM 1611 N N . ILE A 1 198 ? 2.244 5.299 -15.983 1.00 89.94 198 ILE A N 1
ATOM 1612 C CA . ILE A 1 198 ? 2.768 4.005 -15.540 1.00 89.94 198 ILE A CA 1
ATOM 1613 C C . ILE A 1 198 ? 1.931 2.894 -16.167 1.00 89.94 198 ILE A C 1
ATOM 1615 O O . ILE A 1 198 ? 0.703 2.905 -16.082 1.00 89.94 198 ILE A O 1
ATOM 1619 N N . HIS A 1 199 ? 2.593 1.912 -16.773 1.00 88.88 199 HIS A N 1
ATOM 1620 C CA . HIS A 1 199 ? 1.945 0.788 -17.455 1.00 88.88 199 HIS A CA 1
ATOM 1621 C C . HIS A 1 199 ? 2.469 -0.578 -17.013 1.00 88.88 199 HIS A C 1
ATOM 1623 O O . HIS A 1 199 ? 1.885 -1.601 -17.385 1.00 88.88 199 HIS A O 1
ATOM 1629 N N . ILE A 1 200 ? 3.547 -0.603 -16.231 1.00 91.56 200 ILE A N 1
ATOM 1630 C CA . ILE A 1 200 ? 4.129 -1.817 -15.674 1.00 91.56 200 ILE A CA 1
ATOM 1631 C C . ILE A 1 200 ? 4.164 -1.663 -14.158 1.00 91.56 200 ILE A C 1
ATOM 1633 O O . ILE A 1 200 ? 4.692 -0.691 -13.628 1.00 91.56 200 ILE A O 1
ATOM 1637 N N . PHE A 1 201 ? 3.574 -2.622 -13.460 1.00 94.06 201 PHE A N 1
ATOM 1638 C CA . PHE A 1 201 ? 3.488 -2.618 -12.007 1.00 94.06 201 PHE A CA 1
ATOM 1639 C C . PHE A 1 201 ? 4.280 -3.791 -11.459 1.00 94.06 201 PHE A C 1
ATOM 1641 O O . PHE A 1 201 ? 4.066 -4.924 -11.889 1.00 94.06 201 PHE A O 1
ATOM 1648 N N . ARG A 1 202 ? 5.164 -3.519 -10.504 1.00 95.31 202 ARG A N 1
ATOM 1649 C CA . ARG A 1 202 ? 5.931 -4.518 -9.762 1.00 95.31 202 ARG A CA 1
ATOM 1650 C C . ARG A 1 202 ? 5.445 -4.568 -8.322 1.00 95.31 202 ARG A C 1
ATOM 1652 O O . ARG A 1 202 ? 5.173 -3.532 -7.732 1.00 95.31 202 ARG A O 1
ATOM 1659 N N . ALA A 1 203 ? 5.365 -5.755 -7.746 1.00 94.44 203 ALA A N 1
ATOM 1660 C CA . ALA A 1 203 ? 5.156 -5.947 -6.320 1.00 94.44 203 ALA A CA 1
ATOM 1661 C C . ALA A 1 203 ? 6.185 -6.946 -5.799 1.00 94.44 203 ALA A C 1
ATOM 1663 O O . ALA A 1 203 ? 6.368 -8.010 -6.391 1.00 94.44 203 ALA A O 1
ATOM 1664 N N . LYS A 1 204 ? 6.841 -6.606 -4.693 1.00 91.44 204 LYS A N 1
ATOM 1665 C CA . LYS A 1 204 ? 7.726 -7.508 -3.956 1.00 91.44 204 LYS A CA 1
ATOM 1666 C C . LYS A 1 204 ? 7.023 -7.906 -2.676 1.00 91.44 204 LYS A C 1
ATOM 1668 O O . LYS A 1 204 ? 6.546 -7.053 -1.934 1.00 91.44 204 LYS A O 1
ATOM 1673 N N . ILE A 1 205 ? 6.857 -9.203 -2.470 1.00 89.06 205 ILE A N 1
ATOM 1674 C CA . ILE A 1 205 ? 6.017 -9.728 -1.398 1.00 89.06 205 ILE A CA 1
ATOM 1675 C C . ILE A 1 205 ? 6.790 -10.828 -0.691 1.00 89.06 205 ILE A C 1
ATOM 1677 O O . ILE A 1 205 ? 7.239 -11.769 -1.341 1.00 89.06 205 ILE A O 1
ATOM 1681 N N . GLY A 1 206 ? 6.911 -10.740 0.635 1.00 88.25 206 GLY A N 1
ATOM 1682 C CA . GLY A 1 206 ? 7.508 -11.806 1.438 1.00 88.25 206 GLY A CA 1
ATOM 1683 C C . GLY A 1 206 ? 6.846 -13.158 1.152 1.00 88.25 206 GLY A C 1
ATOM 1684 O O . GLY A 1 206 ? 5.619 -13.250 1.086 1.00 88.25 206 GLY A O 1
ATOM 1685 N N . GLU A 1 207 ? 7.644 -14.211 0.991 1.00 87.31 207 GLU A N 1
ATOM 1686 C CA . GLU A 1 207 ? 7.186 -15.540 0.558 1.00 87.31 207 GLU A CA 1
ATOM 1687 C C . GLU A 1 207 ? 6.164 -16.168 1.519 1.00 87.31 207 GLU A C 1
ATOM 1689 O O . GLU A 1 207 ? 5.331 -16.969 1.115 1.00 87.31 207 GLU A O 1
ATOM 1694 N N . SER A 1 208 ? 6.174 -15.756 2.789 1.00 85.31 208 SER A N 1
ATOM 1695 C CA . SER A 1 208 ? 5.215 -16.190 3.808 1.00 85.31 208 SER A CA 1
ATOM 1696 C C . SER A 1 208 ? 3.855 -15.479 3.725 1.00 85.31 208 SER A C 1
ATOM 1698 O O . SER A 1 208 ? 2.889 -15.914 4.361 1.00 85.31 208 SER A O 1
ATOM 1700 N N . ASN A 1 209 ? 3.733 -14.399 2.943 1.00 85.00 209 ASN A N 1
ATOM 1701 C CA . ASN A 1 209 ? 2.509 -13.611 2.809 1.00 85.00 209 ASN A CA 1
ATOM 1702 C C . ASN A 1 209 ? 1.602 -14.145 1.688 1.00 85.00 209 ASN A C 1
ATOM 1704 O O . ASN A 1 209 ? 1.292 -13.468 0.703 1.00 85.00 209 ASN A O 1
ATOM 1708 N N . GLU A 1 210 ? 1.120 -15.373 1.876 1.00 87.06 210 GLU 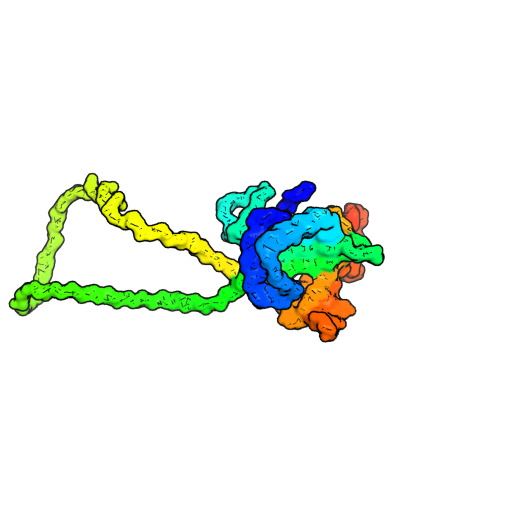A N 1
ATOM 1709 C CA . GLU A 1 210 ? 0.271 -16.077 0.906 1.00 87.06 210 GLU A CA 1
ATOM 1710 C C . GLU A 1 210 ? -1.022 -15.327 0.563 1.00 87.06 210 GLU A C 1
ATOM 1712 O O . GLU A 1 210 ? -1.535 -15.417 -0.553 1.00 87.06 210 GLU A O 1
ATOM 1717 N N . ALA A 1 211 ? -1.553 -14.545 1.507 1.00 85.56 211 ALA A N 1
ATOM 1718 C CA . ALA A 1 211 ? -2.744 -13.738 1.273 1.00 85.56 211 ALA A CA 1
ATOM 1719 C C . ALA A 1 211 ? -2.497 -12.668 0.197 1.00 85.56 211 ALA A C 1
ATOM 1721 O O . ALA A 1 211 ? -3.306 -12.537 -0.728 1.00 85.56 211 ALA A O 1
ATOM 1722 N N . SER A 1 212 ? -1.384 -11.935 0.296 1.00 87.25 212 SER A N 1
ATOM 1723 C CA . SER A 1 212 ? -1.002 -10.944 -0.710 1.00 87.25 212 SER A CA 1
ATOM 1724 C C . SER A 1 212 ? -0.584 -11.616 -2.018 1.00 87.25 212 SER A C 1
ATOM 1726 O O . SER A 1 212 ? -1.075 -11.214 -3.069 1.00 87.25 212 SER A O 1
ATOM 1728 N N . LEU A 1 213 ? 0.216 -12.690 -1.981 1.00 87.75 213 LEU A N 1
ATOM 1729 C CA . LEU A 1 213 ? 0.603 -13.431 -3.191 1.00 87.75 213 LEU A CA 1
ATOM 1730 C C . LEU A 1 213 ? -0.623 -13.905 -3.984 1.00 87.75 213 LEU A C 1
ATOM 1732 O O . LEU A 1 213 ? -0.716 -13.674 -5.189 1.00 87.75 213 LEU A O 1
ATOM 1736 N N . LEU A 1 214 ? -1.608 -14.511 -3.313 1.00 89.69 214 LEU A N 1
ATOM 1737 C CA . LEU A 1 214 ? -2.852 -14.942 -3.950 1.00 89.69 214 LEU A CA 1
ATOM 1738 C C . LEU A 1 214 ? -3.650 -13.759 -4.508 1.00 89.69 214 LEU A C 1
ATOM 1740 O O . LEU A 1 214 ? -4.202 -13.858 -5.603 1.00 89.69 214 LEU A O 1
ATOM 1744 N N . MET A 1 215 ? -3.726 -12.647 -3.771 1.00 87.69 215 MET A N 1
ATOM 1745 C CA . MET A 1 215 ? -4.416 -11.441 -4.230 1.00 87.69 215 MET A CA 1
ATOM 1746 C C . MET A 1 215 ? -3.789 -10.905 -5.522 1.00 87.69 215 MET A C 1
ATOM 1748 O O . MET A 1 215 ? -4.509 -10.715 -6.500 1.00 87.69 215 MET A O 1
ATOM 1752 N N . PHE A 1 216 ? -2.470 -10.713 -5.560 1.00 89.06 216 PHE A N 1
ATOM 1753 C CA . PHE A 1 216 ? -1.765 -10.194 -6.734 1.00 89.06 216 PHE A CA 1
ATOM 1754 C C . PHE A 1 216 ? -1.820 -11.162 -7.924 1.00 89.06 216 PHE A C 1
ATOM 1756 O O . PHE A 1 216 ? -2.099 -10.734 -9.044 1.00 89.06 216 PHE A O 1
ATOM 1763 N N . ARG A 1 217 ? -1.683 -12.475 -7.695 1.00 89.94 217 ARG A N 1
ATOM 1764 C CA . ARG A 1 217 ? -1.880 -13.494 -8.744 1.00 89.94 217 ARG A CA 1
ATOM 1765 C C . ARG A 1 217 ? -3.295 -13.436 -9.332 1.00 89.94 217 ARG A C 1
ATOM 1767 O O . ARG A 1 217 ? -3.456 -13.456 -10.548 1.00 89.94 217 ARG A O 1
ATOM 1774 N N . LYS A 1 218 ? -4.333 -13.275 -8.498 1.00 85.75 218 LYS A N 1
ATOM 1775 C CA . LYS A 1 218 ? -5.721 -13.074 -8.968 1.00 85.75 218 LYS A CA 1
ATOM 1776 C C . LYS A 1 218 ? -5.897 -11.779 -9.765 1.00 85.75 218 LYS A C 1
ATOM 1778 O O . LYS A 1 218 ? -6.727 -11.748 -10.667 1.00 85.75 218 LYS A O 1
ATOM 1783 N N . LEU A 1 219 ? -5.132 -10.732 -9.452 1.00 82.31 219 LEU A N 1
ATOM 1784 C CA . LEU A 1 219 ? -5.087 -9.489 -10.233 1.00 82.31 219 LEU A CA 1
ATOM 1785 C C . LEU A 1 219 ? -4.365 -9.651 -11.585 1.00 82.31 219 LEU A C 1
ATOM 1787 O O . LEU A 1 219 ? -4.361 -8.711 -12.372 1.00 82.31 219 LEU A O 1
ATOM 1791 N N . GLY A 1 220 ? -3.782 -10.819 -11.871 1.00 85.25 220 GLY A N 1
ATOM 1792 C CA . GLY A 1 220 ? -3.060 -11.099 -13.111 1.00 85.25 220 GLY A CA 1
ATOM 1793 C C . GLY A 1 220 ? -1.565 -10.796 -13.046 1.00 85.25 220 GLY A C 1
ATOM 1794 O O . GLY A 1 220 ? -0.904 -10.841 -14.080 1.00 85.25 220 GLY A O 1
ATOM 1795 N N . PHE A 1 221 ? -1.017 -10.492 -11.865 1.00 89.75 221 PHE A N 1
ATOM 1796 C CA . PHE A 1 221 ? 0.430 -10.381 -11.716 1.00 89.75 221 PHE A CA 1
ATOM 1797 C C . PHE A 1 221 ? 1.084 -11.754 -11.870 1.00 89.75 221 PHE A C 1
ATOM 1799 O O . PHE A 1 221 ? 0.628 -12.749 -11.300 1.00 89.75 221 PHE A O 1
ATOM 1806 N N . MET A 1 222 ? 2.186 -11.772 -12.608 1.00 92.00 222 MET A N 1
ATOM 1807 C CA . MET A 1 222 ? 2.972 -12.958 -12.910 1.00 92.00 222 MET A CA 1
ATOM 1808 C C . MET A 1 222 ? 4.291 -12.909 -12.150 1.00 92.00 222 MET A C 1
ATOM 1810 O O . MET A 1 222 ? 4.914 -11.856 -12.039 1.00 92.00 222 MET A O 1
ATOM 1814 N N . GLU A 1 223 ? 4.721 -14.050 -11.627 1.00 94.31 223 GLU A N 1
ATOM 1815 C CA . GLU A 1 223 ? 6.000 -14.171 -10.929 1.00 94.31 223 GLU A CA 1
ATOM 1816 C C . GLU A 1 223 ? 7.156 -14.018 -11.918 1.00 94.31 223 GLU A C 1
ATOM 1818 O O . GLU A 1 223 ? 7.168 -14.664 -12.965 1.00 94.31 223 GLU A O 1
ATOM 1823 N N . VAL A 1 224 ? 8.100 -13.132 -11.600 1.00 93.69 224 VAL A N 1
ATOM 1824 C CA . VAL A 1 224 ? 9.269 -12.847 -12.448 1.00 93.69 224 VAL A CA 1
ATOM 1825 C C . VAL A 1 224 ? 10.582 -13.257 -11.799 1.00 93.69 224 VAL A C 1
ATOM 1827 O O . VAL A 1 224 ? 11.537 -13.569 -12.507 1.00 93.69 224 VAL A O 1
ATOM 1830 N N . SER A 1 225 ? 10.644 -13.273 -10.468 1.00 94.19 225 SER A N 1
ATOM 1831 C CA . SER A 1 225 ? 11.805 -13.753 -9.724 1.00 94.19 225 SER A CA 1
ATOM 1832 C C . SER A 1 225 ? 11.455 -14.065 -8.270 1.00 94.19 225 SER A C 1
ATOM 1834 O O . SER A 1 225 ? 10.444 -13.607 -7.735 1.00 94.19 225 SER A O 1
ATOM 1836 N N . HIS A 1 226 ? 12.335 -14.824 -7.624 1.00 93.25 226 HIS A N 1
ATOM 1837 C CA . HIS A 1 226 ? 12.320 -15.105 -6.192 1.00 93.25 226 HIS A CA 1
ATOM 1838 C C . HIS A 1 226 ? 13.709 -14.823 -5.617 1.00 93.25 226 HIS A C 1
ATOM 1840 O O . HIS A 1 226 ? 14.723 -15.068 -6.276 1.00 93.25 226 HIS A O 1
ATOM 1846 N N . SER A 1 227 ? 13.752 -14.262 -4.411 1.00 87.50 227 SER A N 1
ATOM 1847 C CA . SER A 1 227 ? 14.984 -13.955 -3.692 1.00 87.50 227 SER A CA 1
ATOM 1848 C C . SER A 1 227 ? 15.089 -14.807 -2.436 1.00 87.50 227 SER A C 1
ATOM 1850 O O . SER A 1 227 ? 14.393 -14.580 -1.449 1.00 87.50 227 SER A O 1
ATOM 1852 N N . GLU A 1 228 ? 16.039 -15.738 -2.439 1.00 85.69 228 GLU A N 1
ATOM 1853 C CA . GLU A 1 228 ? 16.343 -16.588 -1.282 1.00 85.69 228 GLU A CA 1
ATOM 1854 C C . GLU A 1 228 ? 16.949 -15.820 -0.100 1.00 85.69 228 GLU A C 1
ATOM 1856 O O . GLU A 1 228 ? 16.851 -16.263 1.044 1.00 85.69 228 GLU A O 1
ATOM 1861 N N . ILE A 1 229 ? 17.589 -14.678 -0.368 1.00 85.19 229 ILE A N 1
ATOM 1862 C CA . ILE A 1 229 ? 18.246 -13.857 0.657 1.00 85.19 229 ILE A CA 1
ATOM 1863 C C . ILE A 1 229 ? 17.205 -13.032 1.414 1.00 85.19 229 ILE A C 1
ATOM 1865 O O . ILE A 1 229 ? 17.225 -12.991 2.640 1.00 85.19 229 ILE A O 1
ATOM 1869 N N . PHE A 1 230 ? 16.289 -12.401 0.678 1.00 79.62 230 PHE A N 1
ATOM 1870 C CA . PHE A 1 230 ? 15.248 -11.540 1.246 1.00 79.62 230 PHE A CA 1
ATOM 1871 C C . PHE A 1 230 ? 13.950 -12.297 1.552 1.00 79.62 230 PHE A C 1
ATOM 1873 O O . PHE A 1 230 ? 13.059 -11.738 2.182 1.00 79.62 230 PHE A O 1
ATOM 1880 N N . LYS A 1 231 ? 13.852 -13.570 1.141 1.00 87.12 231 LYS A N 1
ATOM 1881 C CA . LYS A 1 231 ? 12.653 -14.407 1.292 1.00 87.12 231 LYS A CA 1
ATOM 1882 C C . LYS A 1 231 ? 11.418 -13.719 0.712 1.00 87.12 231 LYS A C 1
ATOM 1884 O O . LYS A 1 231 ? 10.367 -13.656 1.345 1.00 87.12 231 LYS A O 1
ATOM 1889 N N . GLU A 1 232 ? 11.560 -13.188 -0.502 1.00 89.88 232 GLU A N 1
ATOM 1890 C CA . GLU A 1 232 ? 10.524 -12.437 -1.219 1.00 89.88 232 GLU A CA 1
ATOM 1891 C C . GLU A 1 232 ? 10.322 -12.953 -2.648 1.00 89.88 232 GLU A C 1
ATOM 1893 O O . GLU A 1 232 ? 11.243 -13.435 -3.310 1.00 89.88 232 GLU A O 1
ATOM 1898 N N . VAL A 1 233 ? 9.097 -12.804 -3.136 1.00 91.00 233 VAL A N 1
ATOM 1899 C CA . VAL A 1 233 ? 8.677 -13.079 -4.506 1.00 91.00 233 VAL A CA 1
ATOM 1900 C C . VAL A 1 233 ? 8.430 -11.744 -5.203 1.00 91.00 233 VAL A C 1
ATOM 1902 O O . VAL A 1 233 ? 7.683 -10.904 -4.698 1.00 91.00 233 VAL A O 1
ATOM 1905 N N . SER A 1 234 ? 9.026 -11.558 -6.379 1.00 93.69 234 SER A N 1
ATOM 1906 C CA . SER A 1 234 ? 8.754 -10.417 -7.253 1.00 93.69 234 SER A CA 1
ATOM 1907 C C . SER A 1 234 ? 7.720 -10.791 -8.307 1.00 93.69 234 SER A C 1
ATOM 1909 O O . SER A 1 234 ? 7.863 -11.770 -9.044 1.00 93.69 234 SER A O 1
ATOM 1911 N N . LEU A 1 235 ? 6.679 -9.975 -8.395 1.00 93.44 235 LEU A N 1
ATOM 1912 C CA . LEU A 1 235 ? 5.527 -10.139 -9.267 1.00 93.44 235 LEU A CA 1
ATOM 1913 C C . LEU A 1 235 ? 5.403 -8.916 -10.176 1.00 93.44 235 LEU A C 1
ATOM 1915 O O . LEU A 1 235 ? 5.424 -7.794 -9.678 1.00 93.44 235 LEU A O 1
ATOM 1919 N N . ASN A 1 236 ? 5.197 -9.117 -11.477 1.00 93.94 236 ASN A N 1
ATOM 1920 C CA . ASN A 1 236 ? 4.980 -8.035 -12.436 1.00 93.94 236 ASN A CA 1
ATOM 1921 C C . ASN A 1 236 ? 3.640 -8.169 -13.160 1.00 93.94 236 ASN A C 1
ATOM 1923 O O . ASN A 1 236 ? 3.202 -9.262 -13.517 1.00 93.94 236 ASN A O 1
ATOM 1927 N N . LEU A 1 237 ? 3.030 -7.028 -13.461 1.00 89.69 237 LEU A N 1
ATOM 1928 C CA . LEU A 1 237 ? 1.890 -6.905 -14.357 1.00 89.69 237 LEU A CA 1
ATOM 1929 C C . LEU A 1 237 ? 2.170 -5.815 -15.391 1.00 89.69 237 LEU A C 1
ATOM 1931 O O . LEU A 1 237 ? 2.296 -4.642 -15.048 1.00 89.69 237 LEU A O 1
ATOM 1935 N N . SER A 1 238 ? 2.230 -6.202 -16.666 1.00 89.81 238 SER A N 1
ATOM 1936 C CA . SER A 1 238 ? 2.314 -5.269 -17.792 1.00 89.81 238 SER A CA 1
ATOM 1937 C C . SER A 1 238 ? 0.938 -5.097 -18.421 1.00 89.81 238 SER A C 1
ATOM 1939 O O . SER A 1 238 ? 0.388 -6.034 -19.001 1.00 89.81 238 SER A O 1
ATOM 1941 N N . LEU A 1 239 ? 0.389 -3.883 -18.356 1.00 83.50 239 LEU A N 1
ATOM 1942 C CA . LEU A 1 239 ? -0.890 -3.575 -18.998 1.00 83.50 239 LEU A CA 1
ATOM 1943 C C . LEU A 1 239 ? -0.797 -3.613 -20.531 1.00 83.50 239 LEU A C 1
ATOM 1945 O O . LEU A 1 239 ? -1.812 -3.813 -21.191 1.00 83.50 239 LEU A O 1
ATOM 1949 N N . ARG A 1 240 ? 0.414 -3.479 -21.089 1.00 75.31 240 ARG A N 1
ATOM 1950 C CA . ARG A 1 240 ? 0.691 -3.625 -22.528 1.00 75.31 240 ARG A CA 1
ATOM 1951 C C . ARG A 1 240 ? 0.620 -5.078 -22.983 1.00 75.31 240 ARG A C 1
ATOM 1953 O O . ARG A 1 240 ? 0.095 -5.367 -24.046 1.00 75.31 240 ARG A O 1
ATOM 1960 N N . ALA A 1 241 ? 1.117 -6.013 -22.175 1.00 69.25 241 ALA A N 1
ATOM 1961 C CA . ALA A 1 241 ? 1.052 -7.434 -22.520 1.00 69.25 241 ALA A CA 1
ATOM 1962 C C . ALA A 1 241 ? -0.403 -7.931 -22.625 1.00 69.25 241 ALA A C 1
ATOM 1964 O O . ALA A 1 241 ? -0.709 -8.756 -23.481 1.00 69.25 241 ALA A O 1
ATOM 1965 N N . LEU A 1 242 ? -1.310 -7.348 -21.831 1.00 62.19 242 LEU A N 1
ATOM 1966 C CA . LEU A 1 242 ? -2.749 -7.617 -21.900 1.00 62.19 242 LEU A CA 1
ATOM 1967 C C . LEU A 1 242 ? -3.419 -7.128 -23.200 1.00 62.19 242 LEU A C 1
ATOM 1969 O O . LEU A 1 242 ? -4.537 -7.552 -23.483 1.00 62.19 242 LEU A O 1
ATOM 1973 N N . GLU A 1 243 ? -2.772 -6.257 -23.986 1.00 57.50 243 GLU A N 1
ATOM 1974 C CA . GLU A 1 243 ? -3.253 -5.849 -25.318 1.00 57.50 243 GLU A CA 1
ATOM 1975 C C . GLU A 1 243 ? -3.173 -7.014 -26.312 1.00 57.50 243 GLU A C 1
ATOM 1977 O O . GLU A 1 243 ? -4.108 -7.247 -27.080 1.00 57.50 243 GLU A O 1
ATOM 1982 N N . ASN A 1 244 ? -2.074 -7.773 -26.259 1.00 52.34 244 ASN A N 1
ATOM 1983 C CA . ASN A 1 244 ? -1.740 -8.795 -27.252 1.00 52.34 244 ASN A CA 1
ATOM 1984 C C . ASN A 1 244 ? -2.573 -10.079 -27.112 1.00 52.34 244 ASN A C 1
ATOM 1986 O O . ASN A 1 244 ? -2.743 -10.799 -28.093 1.00 52.34 244 ASN A O 1
ATOM 1990 N N . ASP A 1 245 ? -3.136 -10.337 -25.928 1.00 51.75 245 ASP A N 1
ATOM 1991 C CA . ASP A 1 245 ? -4.016 -11.488 -25.678 1.00 51.75 245 ASP A CA 1
ATOM 1992 C C . ASP A 1 245 ? -5.474 -11.242 -26.113 1.00 51.75 245 ASP A C 1
ATOM 1994 O O . ASP A 1 245 ? -6.284 -12.172 -26.163 1.00 51.75 245 ASP A O 1
ATOM 1998 N N . THR A 1 246 ? -5.839 -10.005 -26.474 1.00 48.31 246 THR A N 1
ATOM 1999 C CA . THR A 1 246 ? -7.182 -9.687 -26.975 1.00 48.31 246 THR A CA 1
ATOM 2000 C C . THR A 1 246 ? -7.188 -9.506 -28.486 1.00 48.31 246 THR A C 1
ATOM 2002 O O . THR A 1 246 ? -6.773 -8.483 -29.018 1.00 48.31 246 THR A O 1
ATOM 2005 N N . ASN A 1 247 ? -7.755 -10.488 -29.183 1.00 44.16 247 ASN A N 1
ATOM 2006 C CA . ASN A 1 247 ? -8.045 -10.463 -30.617 1.00 44.16 247 ASN A CA 1
ATOM 2007 C C . ASN A 1 247 ? -9.207 -9.489 -30.946 1.00 44.16 247 ASN A C 1
ATOM 2009 O O . ASN A 1 247 ? -10.236 -9.879 -31.492 1.00 44.16 247 ASN A O 1
ATOM 2013 N N . ILE A 1 248 ? -9.078 -8.216 -30.552 1.00 47.00 248 ILE A N 1
ATOM 2014 C CA . ILE A 1 248 ? -10.005 -7.120 -30.876 1.00 47.00 248 ILE A CA 1
ATOM 2015 C C . ILE A 1 248 ? -9.195 -6.003 -31.543 1.00 47.00 248 ILE A C 1
ATOM 2017 O O . ILE A 1 248 ? -9.109 -4.868 -31.083 1.00 47.00 248 ILE A O 1
ATOM 2021 N N . ALA A 1 249 ? -8.576 -6.350 -32.668 1.00 40.88 249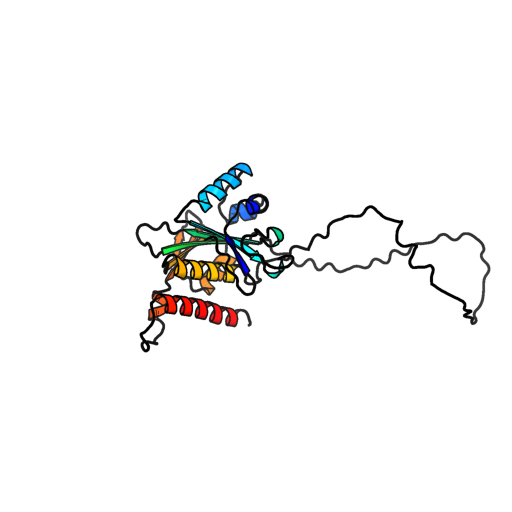 ALA A N 1
ATOM 2022 C CA . ALA A 1 249 ? -8.000 -5.399 -33.605 1.00 40.88 249 ALA A CA 1
ATOM 2023 C C . ALA A 1 249 ? -9.090 -4.883 -34.558 1.00 40.88 249 ALA A C 1
ATOM 2025 O O . ALA A 1 249 ? -9.095 -5.202 -35.740 1.00 40.88 249 ALA A O 1
ATOM 2026 N N . SER A 1 250 ? -10.040 -4.095 -34.057 1.00 39.28 250 SER A N 1
ATOM 2027 C CA . SER A 1 250 ? -10.851 -3.217 -34.911 1.00 39.28 250 SER A CA 1
ATOM 2028 C C . SER A 1 250 ? -11.620 -2.228 -34.047 1.00 39.28 250 SER A C 1
ATOM 2030 O O . SER A 1 250 ? -12.676 -2.574 -33.541 1.00 39.28 250 SER A O 1
ATOM 2032 N N . TYR A 1 251 ? -11.040 -1.049 -33.823 1.00 38.06 251 TYR A N 1
ATOM 2033 C CA . TYR A 1 251 ? -11.670 0.280 -33.726 1.00 38.06 251 TYR A CA 1
ATOM 2034 C C . TYR A 1 251 ? -10.626 1.223 -33.115 1.00 38.06 251 TYR A C 1
ATOM 2036 O O . TYR A 1 251 ? -10.625 1.525 -31.925 1.00 38.06 251 TYR A O 1
ATOM 2044 N N . ASN A 1 252 ? -9.687 1.664 -33.952 1.00 45.84 252 ASN A N 1
ATOM 2045 C CA . ASN A 1 252 ? -8.783 2.752 -33.601 1.00 45.84 252 ASN A CA 1
ATOM 2046 C C . ASN A 1 252 ? -9.555 4.070 -33.691 1.00 45.84 252 ASN A C 1
ATOM 2048 O O . ASN A 1 252 ? -9.827 4.526 -34.797 1.00 45.84 252 ASN A O 1
ATOM 2052 N N . LEU A 1 253 ? -9.885 4.665 -32.543 1.00 36.81 253 LEU A N 1
ATOM 2053 C CA . LEU A 1 253 ? -9.696 6.095 -32.273 1.00 36.81 253 LEU A CA 1
ATOM 2054 C C . LEU A 1 253 ? -10.066 6.373 -30.811 1.00 36.81 253 LEU A C 1
ATOM 2056 O O . LEU A 1 253 ? -11.238 6.500 -30.495 1.00 36.81 253 LEU A O 1
ATOM 2060 N N . TYR A 1 254 ? -9.064 6.376 -29.932 1.00 34.19 254 TYR A N 1
ATOM 2061 C CA . TYR A 1 254 ? -8.868 7.244 -28.758 1.00 34.19 254 TYR A CA 1
ATOM 2062 C C . TYR A 1 254 ? -7.817 6.573 -27.870 1.00 34.19 254 TYR A C 1
ATOM 2064 O O . TYR A 1 254 ? -8.128 5.601 -27.198 1.00 34.19 254 TYR A O 1
ATOM 2072 N N . SER A 1 255 ? -6.593 7.114 -27.926 1.00 44.78 255 SER A N 1
ATOM 2073 C CA . SER A 1 255 ? -5.495 7.060 -26.945 1.00 44.78 255 SER A CA 1
ATOM 2074 C C . SER A 1 255 ? -5.321 5.773 -26.119 1.00 44.78 255 SER A C 1
ATOM 2076 O O . SER A 1 255 ? -6.214 5.365 -25.380 1.00 44.78 255 SER A O 1
ATOM 2078 N N . SER A 1 256 ? -4.100 5.227 -26.122 1.00 56.38 256 SER A N 1
ATOM 2079 C CA . SER A 1 256 ? -3.627 4.155 -25.225 1.00 56.38 256 SER A CA 1
ATOM 2080 C C . SER A 1 256 ? -4.131 4.304 -23.777 1.00 56.38 256 SER A C 1
ATOM 2082 O O . SER A 1 256 ? -4.505 3.332 -23.131 1.00 56.38 256 SER A O 1
ATOM 2084 N N . PHE A 1 257 ? -4.303 5.539 -23.308 1.00 51.12 257 PHE A N 1
ATOM 2085 C CA . PHE A 1 257 ? -4.927 5.888 -22.036 1.00 51.12 257 PHE A CA 1
ATOM 2086 C C . PHE A 1 257 ? -6.365 5.374 -21.817 1.00 51.12 257 PHE A C 1
ATOM 2088 O O . PHE A 1 257 ? -6.663 4.763 -20.789 1.00 51.12 257 PHE A O 1
ATOM 2095 N N . ALA A 1 258 ? -7.282 5.622 -22.761 1.00 55.81 258 ALA A N 1
ATOM 2096 C CA . ALA A 1 258 ? -8.681 5.205 -22.639 1.00 55.81 258 ALA A CA 1
ATOM 2097 C C . ALA A 1 258 ? -8.793 3.678 -22.670 1.00 55.81 258 ALA A C 1
ATOM 2099 O O . ALA A 1 258 ? -9.637 3.102 -21.976 1.00 55.81 258 ALA A O 1
ATOM 2100 N N . PHE A 1 259 ? -7.898 3.026 -23.414 1.00 62.38 259 PHE A N 1
ATOM 2101 C CA . PHE A 1 259 ? -7.780 1.580 -23.428 1.00 62.38 259 PHE A CA 1
ATOM 2102 C C . PHE A 1 259 ? -7.310 1.038 -22.079 1.00 62.38 259 PHE A C 1
ATOM 2104 O O . PHE A 1 259 ? -8.005 0.193 -21.534 1.00 62.38 259 PHE A O 1
ATOM 2111 N N . TYR A 1 260 ? -6.226 1.544 -21.476 1.00 60.53 260 TYR A N 1
ATOM 2112 C CA . TYR A 1 260 ? -5.770 1.049 -20.165 1.00 60.53 260 TYR A CA 1
ATOM 2113 C C . TYR A 1 260 ? -6.767 1.325 -19.049 1.00 60.53 260 TYR A C 1
ATOM 2115 O O . TYR A 1 260 ? -6.987 0.468 -18.195 1.00 60.53 260 TYR A O 1
ATOM 2123 N N . LYS A 1 261 ? -7.444 2.477 -19.086 1.00 62.19 261 LYS A N 1
ATOM 2124 C CA . LYS A 1 261 ? -8.570 2.753 -18.193 1.00 62.19 261 LYS A CA 1
ATOM 2125 C C . LYS A 1 261 ? -9.681 1.725 -18.392 1.00 62.19 261 LYS A C 1
ATOM 2127 O O . LYS A 1 261 ? -10.196 1.186 -17.419 1.00 62.19 261 LYS A O 1
ATOM 2132 N N . THR A 1 262 ? -10.008 1.393 -19.640 1.00 65.38 262 THR A N 1
ATOM 2133 C CA . THR A 1 262 ? -10.988 0.351 -19.978 1.00 65.38 262 THR A CA 1
ATOM 2134 C C . THR A 1 262 ? -10.507 -1.043 -19.573 1.00 65.38 262 THR A C 1
ATOM 2136 O O . THR A 1 262 ? -11.301 -1.823 -19.064 1.00 65.38 262 THR A O 1
ATOM 2139 N N . ALA A 1 263 ? -9.222 -1.356 -19.721 1.00 64.31 263 ALA A N 1
ATOM 2140 C CA . ALA A 1 263 ? -8.609 -2.626 -19.359 1.00 64.31 263 ALA A CA 1
ATOM 2141 C C . ALA A 1 263 ? -8.605 -2.815 -17.840 1.00 64.31 263 ALA A C 1
ATOM 2143 O O . ALA A 1 263 ? -9.027 -3.867 -17.369 1.00 64.31 263 ALA A O 1
ATOM 2144 N N . LEU A 1 264 ? -8.246 -1.781 -17.073 1.00 68.56 264 LEU A N 1
ATOM 2145 C CA . LEU A 1 264 ? -8.372 -1.762 -15.616 1.00 68.56 264 LEU A CA 1
ATOM 2146 C C . LEU A 1 264 ? -9.836 -1.854 -15.182 1.00 68.56 264 LEU A C 1
ATOM 2148 O O . LEU A 1 264 ? -10.160 -2.643 -14.302 1.00 68.56 264 LEU A O 1
ATOM 2152 N N . VAL A 1 265 ? -10.750 -1.124 -15.827 1.00 64.06 265 VAL A N 1
ATOM 2153 C CA . VAL A 1 265 ? -12.196 -1.236 -15.563 1.00 64.06 265 VAL A CA 1
ATOM 2154 C C . VAL A 1 265 ? -12.709 -2.646 -15.866 1.00 64.06 265 VAL A C 1
ATOM 2156 O O . VAL A 1 265 ? -13.494 -3.190 -15.095 1.00 64.06 265 VAL A O 1
ATOM 2159 N N . ASN A 1 266 ? -12.263 -3.266 -16.954 1.00 64.81 266 ASN A N 1
ATOM 2160 C CA . ASN A 1 266 ? -12.625 -4.632 -17.315 1.00 64.81 266 ASN A CA 1
ATOM 2161 C C . ASN A 1 266 ? -11.998 -5.645 -16.356 1.00 64.81 266 ASN A C 1
ATOM 2163 O O . ASN A 1 266 ? -12.643 -6.630 -16.015 1.00 64.81 266 ASN A O 1
ATOM 2167 N N . MET A 1 267 ? -10.780 -5.391 -15.874 1.00 66.25 267 MET A N 1
ATOM 2168 C CA . MET A 1 267 ? -10.131 -6.188 -14.839 1.00 66.25 267 MET A CA 1
ATOM 2169 C C . MET A 1 267 ? -10.939 -6.136 -13.543 1.00 66.25 267 MET A C 1
ATOM 2171 O O . MET A 1 267 ? -11.307 -7.190 -13.041 1.00 66.25 267 MET A O 1
ATOM 2175 N N . VAL A 1 268 ? -11.322 -4.941 -13.079 1.00 60.19 268 VAL A N 1
ATOM 2176 C CA . VAL A 1 268 ? -12.225 -4.744 -11.929 1.00 60.19 268 VAL A CA 1
ATOM 2177 C C . VAL A 1 268 ? -13.545 -5.501 -12.139 1.00 60.19 268 VAL A C 1
ATOM 2179 O O . VAL A 1 268 ? -13.943 -6.277 -11.279 1.00 60.19 268 VAL A O 1
ATOM 2182 N N . LYS A 1 269 ? -14.187 -5.371 -13.310 1.00 60.50 269 LYS A N 1
ATOM 2183 C CA . LYS A 1 269 ? -15.449 -6.072 -13.619 1.00 60.50 269 LYS A CA 1
ATOM 2184 C C . LYS A 1 269 ? -15.318 -7.598 -13.604 1.00 60.50 269 LYS A C 1
ATOM 2186 O O . LYS A 1 269 ? -16.198 -8.267 -13.076 1.00 60.50 269 LYS A O 1
ATOM 2191 N N . ARG A 1 270 ? -14.247 -8.157 -14.183 1.00 61.97 270 ARG A N 1
ATOM 2192 C CA . ARG A 1 270 ? -13.972 -9.610 -14.152 1.00 61.97 270 ARG A CA 1
ATOM 2193 C C . ARG A 1 270 ? -13.759 -10.093 -12.722 1.00 61.97 270 ARG A C 1
ATOM 2195 O O . ARG A 1 270 ? -14.235 -11.148 -12.328 1.00 61.97 270 ARG A O 1
ATOM 2202 N N . LEU A 1 271 ? -13.067 -9.284 -11.938 1.00 54.75 271 LEU A N 1
ATOM 2203 C CA . LEU A 1 271 ? -12.748 -9.565 -10.554 1.00 54.75 271 LEU A CA 1
ATOM 2204 C C . LEU A 1 271 ? -13.955 -9.492 -9.613 1.00 54.75 271 LEU A C 1
ATOM 2206 O O . LEU A 1 271 ? -13.975 -10.252 -8.648 1.00 54.75 271 LEU A O 1
ATOM 2210 N N . ASP A 1 272 ? -14.931 -8.627 -9.885 1.00 52.84 272 ASP A N 1
ATOM 2211 C CA . ASP A 1 272 ? -16.207 -8.573 -9.158 1.00 52.84 272 ASP A CA 1
ATOM 2212 C C . ASP A 1 272 ? -17.090 -9.800 -9.446 1.00 52.84 272 ASP A C 1
ATOM 2214 O O . ASP A 1 272 ? -17.900 -10.188 -8.608 1.00 52.84 272 ASP A O 1
ATOM 2218 N N . GLN A 1 273 ? -16.928 -10.437 -10.613 1.00 54.78 273 GLN A N 1
ATOM 2219 C CA . GLN A 1 273 ? -17.665 -11.653 -10.983 1.00 54.78 273 GLN A CA 1
ATOM 2220 C C . GLN A 1 273 ? -17.114 -12.909 -10.289 1.00 54.78 273 GLN A C 1
ATOM 2222 O O . GLN A 1 273 ? -17.880 -13.826 -10.010 1.00 54.78 273 GLN A O 1
ATOM 2227 N N . CYS A 1 274 ? -15.816 -12.945 -9.970 1.00 46.16 274 CYS A N 1
ATOM 2228 C CA . CYS A 1 274 ? -15.173 -14.097 -9.324 1.00 46.16 274 CYS A CA 1
ATOM 2229 C C . CYS A 1 274 ? -15.325 -14.141 -7.792 1.00 46.16 274 CYS A C 1
ATOM 2231 O O . CYS A 1 274 ? -15.125 -15.196 -7.203 1.00 46.16 274 CYS A O 1
ATOM 2233 N N . ASP A 1 275 ? -15.657 -13.025 -7.132 1.00 42.03 275 ASP A N 1
ATOM 2234 C CA . ASP A 1 275 ? -15.853 -12.986 -5.669 1.00 42.03 275 ASP A CA 1
ATOM 2235 C C . ASP A 1 275 ? -17.301 -13.354 -5.253 1.00 42.03 275 ASP A C 1
ATOM 2237 O O . ASP A 1 275 ? -17.653 -13.261 -4.077 1.00 42.03 275 ASP A O 1
ATOM 2241 N N . GLY A 1 276 ? -18.149 -13.758 -6.211 1.00 39.38 276 GLY A N 1
ATOM 2242 C CA . GLY A 1 276 ? -19.556 -14.136 -6.011 1.00 39.38 276 GLY A CA 1
ATOM 2243 C C . GLY A 1 276 ? -19.864 -15.638 -6.092 1.00 39.38 276 GLY A C 1
ATOM 2244 O O . GLY A 1 276 ? -21.043 -15.992 -6.134 1.00 39.38 276 GLY A O 1
ATOM 2245 N N . SER A 1 277 ? -18.847 -16.504 -6.141 1.00 29.53 277 SER A N 1
ATOM 2246 C CA . SER A 1 277 ? -18.972 -17.968 -6.283 1.00 29.53 277 SER A CA 1
ATOM 2247 C C . SER A 1 277 ? -18.285 -18.729 -5.160 1.00 29.53 277 SER A C 1
ATOM 2249 O O . SER A 1 277 ? -17.095 -18.419 -4.920 1.00 29.53 277 SER A O 1
#

Solvent-accessible surface area (backbone atoms only — not comparable to full-atom values): 17468 Å² total; per-residue (Å²): 132,85,67,66,48,79,62,94,55,33,32,36,35,59,67,51,80,81,44,44,70,61,51,50,59,52,52,68,36,67,70,51,21,64,74,70,72,50,79,80,69,55,73,69,54,46,53,51,49,53,50,53,47,70,68,34,89,46,38,49,51,28,34,31,26,41,54,88,50,51,82,76,80,91,56,87,88,62,80,62,66,83,14,56,36,32,35,39,39,39,38,53,77,44,87,91,41,77,33,34,28,42,46,50,77,49,68,67,47,60,74,71,75,86,73,79,75,72,82,72,79,74,83,76,78,81,81,80,87,77,88,79,83,91,82,87,84,81,90,85,83,88,82,91,85,87,88,81,84,83,88,70,75,88,74,79,82,82,83,82,73,88,88,76,92,71,70,88,68,71,78,81,70,58,56,58,92,75,52,40,71,61,52,51,52,53,51,52,52,50,50,35,38,73,74,60,60,36,46,30,41,34,35,75,41,51,65,84,44,55,70,58,53,52,51,43,44,74,72,60,33,39,81,77,49,74,37,87,87,76,44,28,36,34,30,40,34,50,62,66,64,62,52,77,78,50,96,71,92,79,80,93,82,69,60,76,64,59,49,50,53,47,50,53,51,49,49,53,54,54,52,60,62,61,76,74,116

pLDDT: mean 70.79, std 26.67, range [21.58, 97.56]

Nearest PDB structures (foldseek):
  7ovu-assembly1_A  TM=9.403E-01  e=2.683E-25  Arabidopsis thaliana
  2qml-assembly1_A  TM=7.446E-01  e=6.857E-08  Halalkalibacterium halodurans
  6edd-assembly2_B  TM=7.353E-01  e=3.837E-07  Pseudomonas aeruginosa PAO1
  2fl4-assembly1_A-2  TM=6.332E-01  e=7.674E-04  Enterococcus faecalis V583
  5o7o-assembly1_B  TM=6.045E-01  e=7.776E-03  Erwinia amylovora CFBP1430

Foldseek 3Di:
DQDWDDDDFKIWGFQDPVLLVVVLVLLVDPVQCVQVVHDRDDSVVSSVVSVVQNPDPQKTKIFIFGPVQQDDDDDHPDDSNRRTFWMKMWGQPPPPDSLEIEIDIDGSFDDDDPPPPPPPPPPPDDDDDDDDDDDDDDDDDDDDDDDDDDPPVVPPPPDDDPDDPDDPPVPSDRPPPPCRRLVNVLRVVLVCCVPRVHFKYKYKGAQVPVVVVVSVVLLVWDWDDADPVRNITMTMDGNVVVVVPDPPPDDDDDDPSVVSNVVSVVSVVVSVVVVPD

Mean predicted aligned error: 14.35 Å